Protein 2P0S (pdb70)

B-factor: mean 26.32, std 9.42, range [13.04, 61.76]

Radius of gyration: 21.27 Å; Cα contacts (8 Å, |Δi|>4): 371; chains: 2; bounding box: 58×61×46 Å

InterPro domains:
  IPR013525 ABC-2 type transporter, transmembrane domain [PF12698] (19-416)
  IPR051449 ABC-2 integral membrane transporter component [PTHR30294] (1-392)

Foldseek 3Di:
DAEEEEAAPVPPPPVLPPPDDPYHYHHDPDDPVVPQVDCVVPVGFKYWHADDDCVVPVVRIDIDGPDDDDVCVVVVSVVSVVLVVVLVVVVVDDDPPSVVVSVVPDDDDDDDDDDDDDCPVHDDDPVD/DFEEEEAAVVPPQLVLDDCDPVYHYHHDPDDQVVPQVDCVPPVGFKYWYADDDCVVPVVRIDIGGNDDDPPVVCVVSVVSVVVVVVLVVQCVDPDPCSVVVCVVPDDDDDDDDDDDDDDD

Structure (mmCIF, N/CA/C/O backbone):
data_2P0S
#
_entry.id   2P0S
#
_cell.length_a   36.880
_cell.length_b   59.965
_cell.length_c   110.035
_cell.angle_alpha   90.00
_cell.angle_beta   90.00
_cell.angle_gamma   90.00
#
_symmetry.space_group_name_H-M   'P 21 21 21'
#
loop_
_entity.id
_entity.type
_entity.pdbx_description
1 polymer 'ABC transporter, permease protein, putative'
2 non-polymer 'MAGNESIUM ION'
3 non-polymer 'ACETATE ION'
4 non-polymer 'FORMIC ACID'
5 water water
#
loop_
_atom_site.group_PDB
_atom_site.id
_atom_site.type_symbol
_atom_site.label_atom_id
_atom_site.label_alt_id
_atom_site.label_comp_id
_atom_site.label_asym_id
_atom_site.label_entity_id
_atom_site.label_seq_id
_atom_site.pdbx_PDB_ins_code
_atom_site.Cartn_x
_atom_site.Cartn_y
_atom_site.Cartn_z
_atom_site.occupancy
_atom_site.B_iso_or_equiv
_atom_site.auth_seq_id
_atom_site.auth_comp_id
_atom_site.auth_asym_id
_atom_site.auth_atom_id
_atom_site.pdbx_PDB_model_num
ATOM 1 N N . ASP A 1 8 ? 55.669 30.844 15.916 1.00 51.89 48 ASP A N 1
ATOM 2 C CA . ASP A 1 8 ? 54.763 30.690 17.107 1.00 52.66 48 ASP A CA 1
ATOM 3 C C . ASP A 1 8 ? 53.272 30.429 16.703 1.00 50.29 48 ASP A C 1
ATOM 4 O O . ASP A 1 8 ? 52.338 30.914 17.383 1.00 50.77 48 ASP A O 1
ATOM 17 N N . LYS A 1 10 ? 50.488 27.675 16.959 1.00 36.61 50 LYS A N 1
ATOM 18 C CA . LYS A 1 10 ? 50.239 26.433 17.676 1.00 32.98 50 LYS A CA 1
ATOM 19 C C . LYS A 1 10 ? 49.959 25.297 16.775 1.00 30.34 50 LYS A C 1
ATOM 20 O O . LYS A 1 10 ? 49.311 25.496 15.732 1.00 27.25 50 LYS A O 1
ATOM 26 N N . THR A 1 11 ? 50.411 24.115 17.205 1.00 26.41 51 THR A N 1
ATOM 27 C CA . THR A 1 11 ? 50.204 22.856 16.502 1.00 24.46 51 THR A CA 1
ATOM 28 C C . THR A 1 11 ? 48.997 22.172 17.124 1.00 23.97 51 THR A C 1
ATOM 29 O O . THR A 1 11 ? 48.985 21.866 18.343 1.00 21.71 51 THR A O 1
ATOM 33 N N . ILE A 1 12 ? 48.000 21.855 16.301 1.00 19.91 52 ILE A N 1
ATOM 34 C CA . ILE A 1 12 ? 46.825 21.143 16.844 1.00 20.21 52 ILE A CA 1
ATOM 35 C C . ILE A 1 12 ? 46.638 19.803 16.138 1.00 20.09 52 ILE A C 1
ATOM 36 O O . ILE A 1 12 ? 46.516 19.762 14.864 1.00 20.64 52 ILE A O 1
ATOM 41 N N . ALA A 1 13 ? 46.670 18.721 16.904 1.00 17.35 53 ALA A N 1
ATOM 42 C CA . ALA A 1 13 ? 46.538 17.403 16.297 1.00 19.55 53 ALA A CA 1
ATOM 43 C C . ALA A 1 13 ? 45.028 17.136 16.179 1.00 17.74 53 ALA A C 1
ATOM 44 O O . ALA A 1 13 ? 44.356 17.302 17.131 1.00 20.48 53 ALA A O 1
ATOM 46 N N . ILE A 1 14 ? 44.589 16.591 15.056 1.00 18.93 54 ILE A N 1
ATOM 47 C CA . ILE A 1 14 ? 43.164 16.324 14.846 1.00 16.08 54 ILE A CA 1
ATOM 48 C C . ILE A 1 14 ? 42.901 14.835 15.024 1.00 20.00 54 ILE A C 1
ATOM 49 O O . ILE A 1 14 ? 43.412 13.972 14.258 1.00 18.50 54 ILE A O 1
ATOM 54 N N . ALA A 1 15 ? 42.040 14.491 16.002 1.00 18.49 55 ALA A N 1
ATOM 55 C CA . ALA A 1 15 ? 41.639 13.056 16.287 1.00 17.34 55 ALA A CA 1
ATOM 56 C C . ALA A 1 15 ? 40.162 12.945 15.911 1.00 17.85 55 ALA A C 1
ATOM 57 O O . ALA A 1 15 ? 39.299 13.097 16.786 1.00 16.85 55 ALA A O 1
ATOM 59 N N . ASP A 1 16 ? 39.913 12.743 14.645 1.00 17.90 56 ASP A N 1
ATOM 60 C CA . ASP A 1 16 ? 38.517 12.720 14.100 1.00 17.13 56 ASP A CA 1
ATOM 61 C C . ASP A 1 16 ? 38.111 11.278 13.802 1.00 20.52 56 ASP A C 1
ATOM 62 O O . ASP A 1 16 ? 38.575 10.654 12.815 1.00 21.73 56 ASP A O 1
ATOM 67 N N . ARG A 1 17 ? 37.271 10.705 14.660 1.00 20.24 57 ARG A N 1
ATOM 68 C CA . ARG A 1 17 ? 36.826 9.274 14.545 1.00 23.59 57 ARG A CA 1
ATOM 69 C C . ARG A 1 17 ? 35.999 9.055 13.311 1.00 19.59 57 ARG A C 1
ATOM 70 O O . ARG A 1 17 ? 35.776 7.896 12.915 1.00 20.08 57 ARG A O 1
ATOM 78 N N . THR A 1 18 ? 35.507 10.145 12.699 1.00 20.09 58 THR A N 1
ATOM 79 C CA . THR A 1 18 ? 34.656 9.983 11.519 1.00 19.25 58 THR A CA 1
ATOM 80 C C . THR A 1 18 ? 35.335 10.016 10.189 1.00 19.59 58 THR A C 1
ATOM 81 O O . THR A 1 18 ? 34.741 9.610 9.222 1.00 20.32 58 THR A O 1
ATOM 85 N N . GLY A 1 19 ? 36.609 10.493 10.110 1.00 17.87 59 GLY A N 1
ATOM 86 C CA . GLY A 1 19 ? 37.281 10.682 8.834 1.00 17.64 59 GLY A CA 1
ATOM 87 C C . GLY A 1 19 ? 36.707 11.757 7.903 1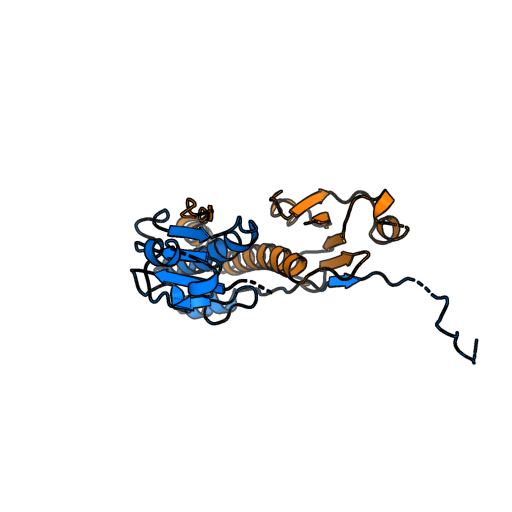.00 18.72 59 GLY A C 1
ATOM 88 O O . GLY A 1 19 ? 37.190 11.925 6.759 1.00 16.06 59 GLY A O 1
ATOM 89 N N . GLU A 1 20 ? 35.635 12.485 8.344 1.00 16.73 60 GLU A N 1
ATOM 90 C CA . GLU A 1 20 ? 35.090 13.519 7.492 1.00 16.65 60 GLU A CA 1
ATOM 91 C C . GLU A 1 20 ? 35.766 14.930 7.555 1.00 18.01 60 GLU A C 1
ATOM 92 O O . GLU A 1 20 ? 35.746 15.651 6.535 1.00 17.73 60 GLU A O 1
ATOM 98 N N . TYR A 1 21 ? 36.337 15.321 8.742 1.00 16.62 61 TYR A N 1
ATOM 99 C CA . TYR A 1 21 ? 36.553 16.730 8.985 1.00 16.52 61 TYR A CA 1
ATOM 100 C C . TYR A 1 21 ? 38.002 17.199 8.825 1.00 16.94 61 TYR A C 1
ATOM 101 O O . TYR A 1 21 ? 38.220 18.426 8.639 1.00 17.35 61 TYR A O 1
ATOM 110 N N . GLU A 1 22 ? 38.984 16.274 8.842 1.00 16.03 62 GLU A N 1
ATOM 111 C CA . GLU A 1 22 ? 40.381 16.848 8.752 1.00 18.13 62 GLU A CA 1
ATOM 112 C C . GLU A 1 22 ? 40.637 17.599 7.453 1.00 20.43 62 GLU A C 1
ATOM 113 O O . GLU A 1 22 ? 41.507 18.543 7.387 1.00 22.19 62 GLU A O 1
ATOM 119 N N . GLN A 1 23 ? 39.912 17.20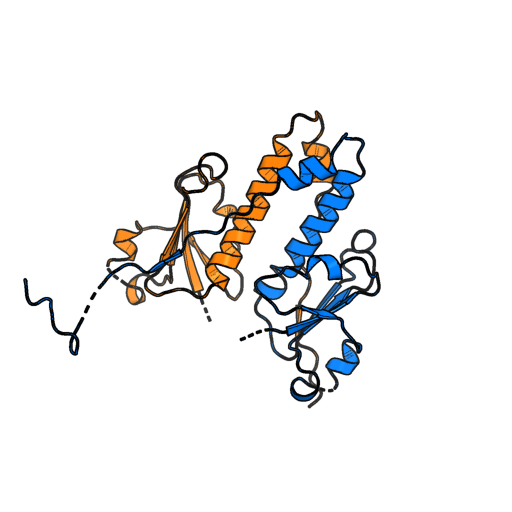0 6.372 1.00 19.89 63 GLN A N 1
ATOM 120 C CA . GLN A 1 23 ? 40.119 17.802 5.013 1.00 22.59 63 GLN A CA 1
ATOM 121 C C . GLN A 1 23 ? 39.862 19.305 5.118 1.00 20.66 63 GLN A C 1
ATOM 122 O O . GLN A 1 23 ? 40.348 20.070 4.282 1.00 23.98 63 GLN A O 1
ATOM 128 N N . LEU A 1 24 ? 39.003 19.750 6.096 1.00 19.31 64 LEU A N 1
ATOM 129 C CA . LEU A 1 24 ? 38.677 21.132 6.255 1.00 19.77 64 LEU A CA 1
ATOM 130 C C . LEU A 1 24 ? 39.784 22.022 6.754 1.00 22.11 64 LEU A C 1
ATOM 131 O O . LEU A 1 24 ? 39.656 23.282 6.674 1.00 22.86 64 LEU A O 1
ATOM 136 N N . PHE A 1 25 ? 40.866 21.394 7.239 1.00 21.20 65 PHE A N 1
ATOM 137 C CA . PHE A 1 25 ? 41.925 22.144 7.949 1.00 21.29 65 PHE A CA 1
ATOM 138 C C . PHE A 1 25 ? 43.191 22.069 7.186 1.00 25.21 65 PHE A C 1
ATOM 139 O O . PHE A 1 25 ? 44.163 22.613 7.660 1.00 27.14 65 PHE A O 1
ATOM 147 N N . LYS A 1 26 ? 43.169 21.562 5.951 1.00 24.55 66 LYS A N 1
ATOM 148 C CA . LYS A 1 26 ? 44.494 21.361 5.266 1.00 30.08 66 LYS A CA 1
ATOM 149 C C . LYS A 1 26 ? 45.068 22.714 4.793 1.00 32.18 66 LYS A C 1
ATOM 150 O O . LYS A 1 26 ? 46.335 22.856 4.714 1.00 32.15 66 LYS A O 1
ATOM 156 N N . GLU A 1 27 ? 44.150 23.651 4.448 1.00 34.49 67 GLU A N 1
ATOM 157 C CA . GLU A 1 27 ? 44.560 24.984 3.922 1.00 37.76 67 GLU A CA 1
ATOM 158 C C . GLU A 1 27 ? 44.567 26.207 4.917 1.00 38.42 67 GLU A C 1
ATOM 159 O O . GLU A 1 27 ? 44.465 27.389 4.479 1.00 40.97 67 GLU A O 1
ATOM 165 N N . ASN A 1 28 ? 44.785 25.962 6.199 1.00 37.30 68 ASN A N 1
ATOM 1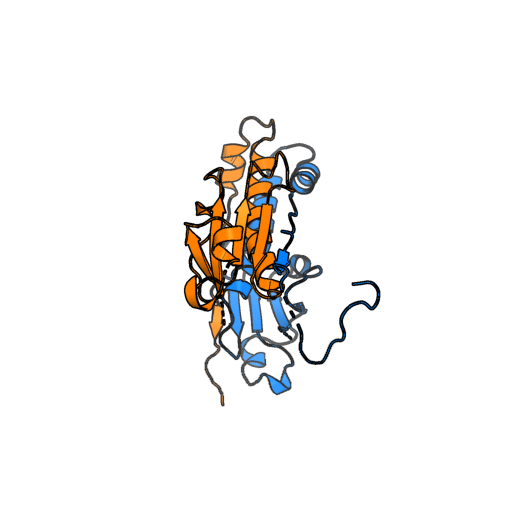66 C CA . ASN A 1 28 ? 44.534 26.962 7.224 1.00 35.38 68 ASN A CA 1
ATOM 167 C C . ASN A 1 28 ? 45.727 27.955 7.463 1.00 35.98 68 ASN A C 1
ATOM 168 O O . ASN A 1 28 ? 46.891 27.527 7.525 1.00 36.08 68 ASN A O 1
A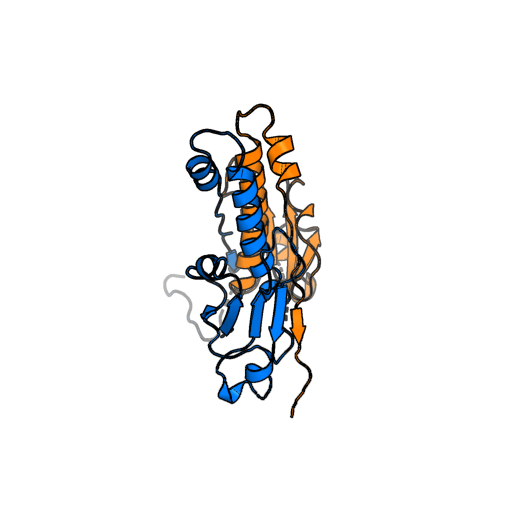TOM 173 N N . ASP A 1 29 ? 45.450 29.250 7.622 1.00 35.71 69 ASP A N 1
ATOM 174 C CA . ASP A 1 29 ? 46.580 30.173 7.797 1.00 35.89 69 ASP A CA 1
ATOM 175 C C . ASP A 1 29 ? 46.837 30.718 9.208 1.00 33.46 69 ASP A C 1
ATOM 176 O O . ASP A 1 29 ? 47.662 31.643 9.398 1.00 33.34 69 ASP A O 1
ATOM 181 N N . GLU A 1 30 ? 46.204 30.111 10.209 1.00 29.45 70 GLU A N 1
ATOM 182 C CA . GLU A 1 30 ? 46.353 30.528 11.602 1.00 31.10 70 GLU A CA 1
ATOM 183 C C . GLU A 1 30 ? 47.015 29.525 12.552 1.00 29.15 70 GLU A C 1
ATOM 184 O O . GLU A 1 30 ? 47.650 29.955 13.510 1.00 31.07 70 GLU A O 1
ATOM 190 N N . PHE A 1 31 ? 46.720 28.220 12.344 1.00 24.15 71 PHE A N 1
ATOM 191 C CA . PHE A 1 31 ? 47.198 27.135 13.183 1.00 25.91 71 PHE A CA 1
ATOM 192 C C . PHE A 1 31 ? 47.847 26.025 12.311 1.00 24.27 71 PHE A C 1
ATOM 193 O O . PHE A 1 31 ? 47.476 25.860 11.133 1.00 23.76 71 PHE A O 1
ATOM 201 N N A ARG A 1 32 ? 48.680 25.228 12.949 0.50 22.46 72 ARG A N 1
ATOM 202 N N B ARG A 1 32 ? 48.801 25.280 12.865 0.50 22.07 72 ARG A N 1
ATOM 203 C CA A ARG A 1 32 ? 49.389 24.177 12.273 0.50 22.56 72 ARG A CA 1
ATOM 204 C CA B ARG A 1 32 ? 49.391 24.129 12.155 0.50 21.92 72 ARG A CA 1
ATOM 205 C C A ARG A 1 32 ? 48.676 22.820 12.538 0.50 21.39 72 ARG A C 1
ATOM 206 C C B ARG A 1 32 ? 48.501 22.990 12.582 0.50 21.38 72 ARG A C 1
ATOM 207 O O A ARG A 1 32 ? 48.940 22.155 13.555 0.50 21.25 72 ARG A O 1
ATOM 208 O O B ARG A 1 32 ? 48.445 22.688 13.776 0.50 22.62 72 ARG A O 1
ATOM 223 N N . PHE A 1 33 ? 47.795 22.390 11.627 1.00 19.89 73 PHE A N 1
ATOM 224 C CA . PHE A 1 33 ? 47.073 21.185 11.901 1.00 21.87 73 PHE A CA 1
ATOM 225 C C . PHE A 1 33 ? 47.782 19.922 11.448 1.00 21.73 73 PHE A C 1
ATOM 226 O O . PHE A 1 33 ? 48.301 19.860 10.273 1.00 26.17 73 PHE A O 1
ATOM 234 N N . VAL A 1 34 ? 47.761 18.886 12.287 1.00 21.52 74 VAL A N 1
ATOM 235 C CA . VAL A 1 34 ? 48.286 17.594 11.921 1.00 21.56 74 VAL A CA 1
ATOM 236 C C . VAL A 1 34 ? 47.420 16.457 12.263 1.00 21.92 74 VAL A C 1
ATOM 237 O O . VAL A 1 34 ? 46.493 16.670 13.047 1.00 21.68 74 VAL A O 1
ATOM 241 N N . HIS A 1 35 ? 47.660 15.259 11.745 1.00 23.15 75 HIS A N 1
ATOM 242 C CA . HIS A 1 35 ? 46.797 14.067 12.015 1.00 22.56 75 HIS A CA 1
ATOM 243 C C . HIS A 1 35 ? 47.200 13.567 13.343 1.00 23.41 75 HIS A C 1
ATOM 244 O O . HIS A 1 35 ? 48.466 13.322 13.592 1.00 22.16 75 HIS A O 1
ATOM 251 N N . ALA A 1 36 ? 46.257 13.309 14.218 1.00 22.30 76 ALA A N 1
ATOM 252 C CA . ALA A 1 36 ? 46.583 12.619 15.497 1.00 24.30 76 ALA A CA 1
ATOM 253 C C . ALA A 1 36 ? 47.016 11.198 15.272 1.00 25.81 76 ALA A C 1
ATOM 254 O O . ALA A 1 36 ? 46.265 10.355 14.760 1.00 25.69 76 ALA A O 1
ATOM 256 N N . GLU A 1 37 ? 48.239 10.903 15.720 1.00 27.04 77 GLU A N 1
ATOM 257 C CA . GLU A 1 37 ? 48.721 9.554 15.760 1.00 29.44 77 GLU A CA 1
ATOM 258 C C . GLU A 1 37 ? 48.528 8.844 17.102 1.00 30.17 77 GLU A C 1
ATOM 259 O O . GLU A 1 37 ? 48.817 7.674 17.171 1.00 32.81 77 GLU A O 1
ATOM 265 N N . LYS A 1 38 ? 48.130 9.545 18.168 1.00 31.30 78 LYS A N 1
ATOM 266 C CA . LYS A 1 38 ? 47.885 8.977 19.497 1.00 34.31 78 LYS A CA 1
ATOM 267 C C . LYS A 1 38 ? 46.523 9.534 19.916 1.00 33.80 78 LYS A C 1
ATOM 268 O O . LYS A 1 38 ? 46.034 10.428 19.280 1.00 33.50 78 LYS A O 1
ATOM 274 N N . THR A 1 39 ? 45.974 9.067 21.035 1.00 35.55 79 THR A N 1
ATOM 275 C CA . THR A 1 39 ? 44.766 9.610 21.588 1.00 36.14 79 THR A CA 1
ATOM 276 C C . THR A 1 39 ? 45.039 10.873 22.340 1.00 36.05 79 THR A C 1
ATOM 277 O O . THR A 1 39 ? 46.233 11.161 22.726 1.00 35.45 79 THR A O 1
ATOM 281 N N . ALA A 1 40 ? 43.958 11.630 22.590 1.00 33.80 80 ALA A N 1
ATOM 282 C CA . ALA A 1 40 ? 44.075 12.788 23.441 1.00 32.73 80 ALA A CA 1
ATOM 283 C C . ALA A 1 40 ? 44.730 12.454 24.801 1.00 31.70 80 ALA A C 1
ATOM 284 O O . ALA A 1 40 ? 45.560 13.235 25.268 1.00 31.37 80 ALA A O 1
ATOM 286 N N . GLU A 1 41 ? 44.285 11.377 25.470 1.00 33.22 81 GLU A N 1
ATOM 287 C CA . GLU A 1 41 ? 44.820 10.978 26.778 1.00 32.58 81 GLU A CA 1
ATOM 288 C C . GLU A 1 41 ? 46.294 10.595 26.629 1.00 32.51 81 GLU A C 1
ATOM 289 O O . GLU A 1 41 ? 47.131 10.926 27.476 1.00 32.31 81 GLU A O 1
ATOM 295 N N . GLU A 1 42 ? 46.653 9.910 25.568 1.00 31.05 82 GLU A N 1
ATOM 296 C CA . GLU A 1 42 ? 48.118 9.678 25.441 1.00 31.71 82 GLU A CA 1
ATOM 297 C C . GLU A 1 42 ? 48.945 10.889 25.244 1.00 30.50 82 GLU A C 1
ATOM 298 O O . GLU A 1 42 ? 50.073 10.920 25.815 1.00 30.37 82 GLU A O 1
ATOM 304 N N . TYR A 1 43 ? 48.531 11.823 24.373 1.00 29.41 83 TYR A N 1
ATOM 305 C CA . TYR A 1 43 ? 49.218 13.083 24.240 1.00 27.69 83 TYR A CA 1
ATOM 306 C C . TYR A 1 43 ? 49.274 13.834 25.610 1.00 28.06 83 TYR A C 1
ATOM 307 O O . TYR A 1 43 ? 50.295 14.452 25.959 1.00 27.88 83 TYR A O 1
ATOM 316 N N . ARG A 1 44 ? 48.203 13.782 26.390 1.00 26.70 84 ARG A N 1
ATOM 317 C CA . ARG A 1 44 ? 48.241 14.411 27.683 1.00 26.48 84 ARG A CA 1
ATOM 318 C C . ARG A 1 44 ? 49.386 13.856 28.535 1.00 28.28 84 ARG A C 1
ATOM 319 O O . ARG A 1 44 ? 50.068 14.609 29.155 1.00 30.12 84 ARG A O 1
ATOM 327 N N . LYS A 1 45 ? 49.434 12.537 28.646 1.00 29.72 85 LYS A N 1
ATOM 328 C CA . LYS A 1 45 ? 50.386 11.870 29.539 1.00 33.59 85 LYS A CA 1
ATOM 329 C C . LYS A 1 45 ? 51.833 12.156 29.095 1.00 34.68 85 LYS A C 1
ATOM 330 O O . LYS A 1 45 ? 52.734 12.340 29.964 1.00 34.34 85 LYS A O 1
ATOM 344 N N . GLY A 1 47 ? 53.049 14.606 27.600 1.00 34.48 87 GLY A N 1
ATOM 345 C CA . GLY A 1 47 ? 53.380 16.020 27.783 1.00 32.97 87 GLY A CA 1
ATOM 346 C C . GLY A 1 47 ? 53.909 16.774 26.558 1.00 33.49 87 GLY A C 1
ATOM 347 O O . GLY A 1 47 ? 54.296 16.156 25.530 1.00 33.23 87 GLY A O 1
ATOM 348 N N . ALA A 1 48 ? 53.949 18.121 26.675 1.00 33.08 88 ALA A N 1
ATOM 349 C CA . ALA A 1 48 ? 54.150 18.967 25.519 1.00 34.65 88 ALA A CA 1
ATOM 350 C C . ALA A 1 48 ? 55.546 18.711 24.914 1.00 35.60 88 ALA A C 1
ATOM 351 O O . ALA A 1 48 ? 55.729 18.614 23.704 1.00 34.41 88 ALA A O 1
ATOM 353 N N . ASP A 1 49 ? 56.563 18.570 25.757 1.00 37.96 89 ASP A N 1
ATOM 354 C CA . ASP A 1 49 ? 57.861 18.387 25.129 1.00 39.39 89 ASP A CA 1
ATOM 355 C C . ASP A 1 49 ? 57.970 17.100 24.366 1.00 39.21 89 ASP A C 1
ATOM 356 O O . ASP A 1 49 ? 58.659 17.048 23.356 1.00 41.43 89 ASP A O 1
ATOM 361 N N . LYS A 1 50 ? 57.373 16.025 24.832 1.00 36.82 90 LYS A N 1
ATOM 362 C CA . LYS A 1 50 ? 57.503 14.848 24.012 1.00 36.90 90 LYS A CA 1
ATOM 363 C C . LYS A 1 50 ? 56.689 14.886 22.716 1.00 36.23 90 LYS A C 1
ATOM 364 O O . LYS A 1 50 ? 57.165 14.455 21.675 1.00 33.77 90 LYS A O 1
ATOM 370 N N . SER A 1 51 ? 55.432 15.411 22.802 1.00 32.06 91 SER A N 1
ATOM 371 C CA . SER A 1 51 ? 54.473 15.245 21.711 1.00 30.97 91 SER A CA 1
ATOM 372 C C . SER A 1 51 ? 54.722 16.199 20.568 1.00 30.21 91 SER A C 1
ATOM 373 O O . SER A 1 51 ? 54.264 15.933 19.455 1.00 31.99 91 SER A O 1
ATOM 376 N N . GLY A 1 52 ? 55.373 17.350 20.813 1.00 28.63 92 GLY A N 1
ATOM 377 C CA . GLY A 1 52 ? 55.448 18.411 19.761 1.00 29.32 92 GLY A CA 1
ATOM 378 C C . GLY A 1 52 ? 54.127 19.112 19.353 1.00 28.34 92 GLY A C 1
ATOM 379 O O . GLY A 1 52 ? 54.102 19.894 18.369 1.00 28.91 92 GLY A O 1
ATOM 380 N N . ILE A 1 53 ? 53.006 18.845 20.063 1.00 26.14 93 ILE A N 1
ATOM 381 C CA . ILE A 1 53 ? 51.775 19.626 19.764 1.00 24.16 93 ILE A CA 1
ATOM 382 C C . ILE A 1 53 ? 51.364 20.485 20.961 1.00 24.22 93 ILE A C 1
ATOM 383 O O . ILE A 1 53 ? 51.915 20.318 22.077 1.00 23.71 93 ILE A O 1
ATOM 388 N N . ASP A 1 54 ? 50.428 21.440 20.732 1.00 22.81 94 ASP A N 1
ATOM 389 C CA . ASP A 1 54 ? 49.865 22.290 21.789 1.00 21.45 94 ASP A CA 1
ATOM 390 C C . ASP A 1 54 ? 48.458 21.832 22.224 1.00 22.42 94 ASP A C 1
ATOM 391 O O . ASP A 1 54 ? 48.010 22.112 23.331 1.00 21.87 94 ASP A O 1
ATOM 396 N N . ALA A 1 55 ? 47.727 21.146 21.345 1.00 20.21 95 ALA A N 1
ATOM 397 C CA . ALA A 1 55 ? 46.281 20.860 21.595 1.00 21.74 95 ALA A CA 1
ATOM 398 C C . ALA A 1 55 ? 45.839 19.703 20.696 1.00 18.10 95 ALA A C 1
ATOM 399 O O . ALA A 1 55 ? 46.538 19.371 19.700 1.00 20.60 95 ALA A O 1
ATOM 401 N N . VAL A 1 56 ? 44.702 19.110 21.061 1.00 18.29 96 VAL A N 1
ATOM 402 C CA . VAL A 1 56 ? 44.063 18.105 20.275 1.00 17.17 96 VAL A CA 1
ATOM 403 C C . VAL A 1 56 ? 42.619 18.541 20.012 1.00 16.23 96 VAL A C 1
ATOM 404 O O . VAL A 1 56 ? 42.019 18.955 20.958 1.00 17.35 96 VAL A O 1
ATOM 408 N N . LEU A 1 57 ? 42.279 18.587 18.724 1.00 16.07 97 LEU A N 1
ATOM 409 C CA . LEU A 1 57 ? 40.809 18.653 18.342 1.00 14.83 97 LEU A CA 1
ATOM 410 C C . LEU A 1 57 ? 40.327 17.235 18.231 1.00 17.14 97 LEU A C 1
ATOM 411 O O . LEU A 1 57 ? 40.718 16.462 17.300 1.00 17.10 97 LEU A O 1
ATOM 416 N N . GLU A 1 58 ? 39.292 16.901 19.099 1.00 16.36 98 GLU A N 1
ATOM 417 C CA . GLU A 1 58 ? 38.862 15.578 19.196 1.00 15.58 98 GLU A CA 1
ATOM 418 C C . GLU A 1 58 ? 37.410 15.576 18.678 1.00 15.83 98 GLU A C 1
ATOM 419 O O . GLU A 1 58 ? 36.606 16.349 19.162 1.00 18.42 98 GLU A O 1
ATOM 425 N N . ILE A 1 59 ? 37.142 14.767 17.658 1.00 15.29 99 ILE A N 1
ATOM 426 C CA . ILE A 1 59 ? 35.790 14.647 17.040 1.00 15.98 99 ILE A CA 1
ATOM 427 C C . ILE A 1 59 ? 35.364 13.198 17.140 1.00 16.73 99 ILE A C 1
ATOM 428 O O . ILE A 1 59 ? 35.962 12.326 16.587 1.00 17.32 99 ILE A O 1
ATOM 433 N N . ARG A 1 60 ? 34.234 12.942 17.830 1.00 18.41 100 ARG A N 1
ATOM 434 C CA . ARG A 1 60 ? 33.896 11.627 18.234 1.00 21.38 100 ARG A CA 1
ATOM 435 C C . ARG A 1 60 ? 32.702 11.077 17.469 1.00 20.82 100 ARG A C 1
ATOM 436 O O . ARG A 1 60 ? 32.515 9.860 17.541 1.00 24.17 100 ARG A O 1
ATOM 444 N N . GLN A 1 61 ? 31.931 11.921 16.769 1.00 20.31 101 GLN A N 1
ATOM 445 C CA . GLN A 1 61 ? 30.739 11.471 16.073 1.00 23.90 101 GLN A CA 1
ATOM 446 C C . GLN A 1 61 ? 30.435 12.506 14.988 1.00 20.67 101 GLN A C 1
ATOM 447 O O . GLN A 1 61 ? 30.973 13.635 15.001 1.00 19.38 101 GLN A O 1
ATOM 453 N N . ASP A 1 62 ? 29.689 12.050 13.969 1.00 19.74 102 ASP A N 1
ATOM 454 C CA . ASP A 1 62 ? 29.176 12.930 12.927 1.00 18.90 102 ASP A CA 1
ATOM 455 C C . ASP A 1 62 ? 28.453 14.084 13.641 1.00 20.61 102 ASP A C 1
ATOM 456 O O . ASP A 1 62 ? 27.563 13.775 14.470 1.00 21.32 102 ASP A O 1
ATOM 461 N N . LEU A 1 63 ? 28.830 15.330 13.331 1.00 20.25 103 LEU A N 1
ATOM 462 C CA . LEU A 1 63 ? 28.411 16.542 14.098 1.00 19.24 103 LEU A CA 1
ATOM 463 C C . LEU A 1 63 ? 27.047 16.968 13.693 1.00 24.37 103 LEU A C 1
ATOM 464 O O . LEU A 1 63 ? 26.429 17.788 14.431 1.00 23.85 103 LEU A O 1
ATOM 469 N N . LEU A 1 64 ? 26.565 16.319 12.635 1.00 23.93 104 LEU A N 1
ATOM 470 C CA . LEU A 1 64 ? 25.138 16.525 12.318 1.00 26.91 104 LEU A CA 1
ATOM 471 C C . LEU A 1 64 ? 24.242 15.700 13.176 1.00 27.26 104 LEU A C 1
ATOM 472 O O . LEU A 1 64 ? 23.033 16.120 13.359 1.00 30.49 104 LEU A O 1
ATOM 477 N N . GLU A 1 65 ? 24.630 14.518 13.614 1.00 25.93 105 GLU A N 1
ATOM 478 C CA . GLU A 1 65 ? 23.877 13.623 14.521 1.00 30.46 105 GLU A CA 1
ATOM 479 C C . GLU A 1 65 ? 24.088 14.082 15.934 1.00 31.97 105 GLU A C 1
ATOM 480 O O . GLU A 1 65 ? 23.196 14.204 16.692 1.00 30.12 105 GLU A O 1
ATOM 486 N N . ASP A 1 66 ? 25.304 14.392 16.328 1.00 28.21 106 ASP A 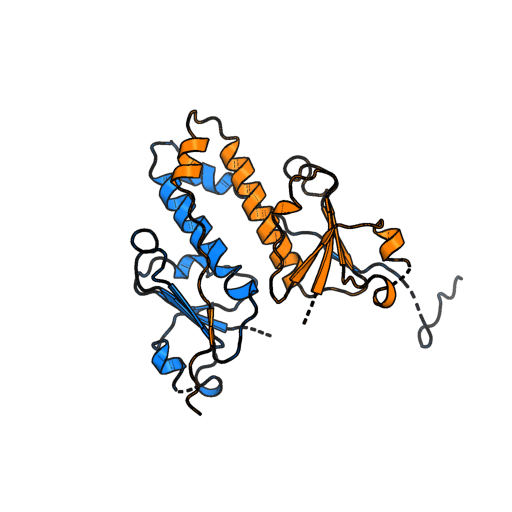N 1
ATOM 487 C CA . ASP A 1 66 ? 25.536 14.887 17.655 1.00 27.15 106 ASP A CA 1
ATOM 488 C C . ASP A 1 66 ? 26.527 16.073 17.672 1.00 27.42 106 ASP A C 1
ATOM 489 O O . ASP A 1 66 ? 27.747 15.846 17.752 1.00 26.43 106 ASP A O 1
ATOM 494 N N . PRO A 1 67 ? 26.023 17.304 17.606 1.00 26.71 107 PRO A N 1
ATOM 495 C CA . PRO A 1 67 ? 26.957 18.476 17.469 1.00 24.40 107 PRO A CA 1
ATOM 496 C C . PRO A 1 67 ? 27.833 18.704 18.682 1.00 25.66 107 PRO A C 1
ATOM 497 O O . PRO A 1 67 ? 28.706 19.525 18.619 1.00 22.09 107 PRO A O 1
ATOM 501 N N . ASN A 1 68 ? 27.516 18.034 19.770 1.00 25.02 108 ASN A N 1
ATOM 502 C CA . ASN A 1 68 ? 28.303 18.194 21.011 1.00 25.39 108 ASN A CA 1
ATOM 503 C C . ASN A 1 68 ? 29.496 17.289 21.106 1.00 23.94 108 ASN A C 1
ATOM 504 O O . ASN A 1 68 ? 30.211 17.421 22.072 1.00 24.66 108 ASN A O 1
ATOM 509 N N . ALA A 1 69 ? 29.720 16.413 20.097 1.00 22.75 109 ALA A N 1
ATOM 510 C CA . ALA A 1 69 ? 30.557 15.264 20.189 1.00 19.70 109 ALA A CA 1
ATOM 511 C C . ALA A 1 69 ? 31.940 15.806 19.687 1.00 17.60 109 ALA A C 1
ATOM 512 O O . ALA A 1 69 ? 32.560 15.202 18.794 1.00 19.93 109 ALA A O 1
ATOM 514 N N . VAL A 1 70 ? 32.300 16.964 20.186 1.00 18.26 110 VAL A N 1
ATOM 515 C CA . VAL A 1 70 ? 33.649 17.577 19.759 1.00 16.98 110 VAL A CA 1
ATOM 516 C C . VAL A 1 70 ? 34.158 18.403 20.936 1.00 19.33 110 VAL A C 1
ATOM 517 O O . VAL A 1 70 ? 33.434 18.975 21.745 1.00 17.02 110 VAL A O 1
ATOM 521 N N . ALA A 1 71 ? 35.509 18.527 21.067 1.00 15.44 111 ALA A N 1
ATOM 522 C CA . ALA A 1 71 ? 36.050 19.291 22.134 1.00 18.67 111 ALA A CA 1
ATOM 523 C C . ALA A 1 71 ? 37.517 19.524 21.738 1.00 15.62 111 ALA A C 1
ATOM 524 O O . ALA A 1 71 ? 38.046 18.764 20.859 1.00 18.30 111 ALA A O 1
ATOM 526 N N . ILE A 1 72 ? 38.204 20.570 22.297 1.00 16.83 112 ILE A N 1
ATOM 527 C CA . ILE A 1 72 ? 39.663 20.896 22.037 1.00 18.09 112 ILE A CA 1
ATOM 528 C C . ILE A 1 72 ? 40.279 20.824 23.448 1.00 18.74 112 ILE A C 1
ATOM 529 O O . ILE A 1 72 ? 39.671 21.379 24.429 1.00 17.73 112 ILE A O 1
ATOM 534 N N . TYR A 1 73 ? 41.397 20.093 23.520 1.00 18.81 113 TYR A N 1
ATOM 535 C CA . TYR A 1 73 ? 42.159 20.033 24.758 1.00 20.58 113 TYR A CA 1
ATOM 536 C C . TYR A 1 73 ? 43.493 20.611 24.543 1.00 20.61 113 TYR A C 1
ATOM 537 O O . TYR A 1 73 ? 44.123 20.260 23.547 1.00 18.92 113 TYR A O 1
ATOM 546 N N . GLY A 1 74 ? 43.963 21.426 25.477 1.00 20.82 114 GLY A N 1
ATOM 547 C CA . GLY A 1 74 ? 45.333 21.844 25.375 1.00 21.61 114 GLY A CA 1
ATOM 548 C C . GLY A 1 74 ? 46.173 21.650 26.651 1.00 20.79 114 GLY A C 1
ATOM 549 O O . GLY A 1 74 ? 45.591 21.609 27.776 1.00 22.90 114 GLY A O 1
ATOM 550 N N . TYR A 1 75 ? 47.525 21.631 26.539 1.00 22.99 115 TYR A N 1
ATOM 551 C CA . TYR A 1 75 ? 48.375 21.627 27.775 1.00 20.04 115 TYR A CA 1
ATOM 552 C C . TYR A 1 75 ? 48.230 22.935 28.592 1.00 21.58 115 TYR A C 1
ATOM 553 O O . TYR A 1 75 ? 48.222 22.882 29.877 1.00 21.55 115 TYR A O 1
ATOM 562 N N . LYS A 1 76 ? 48.179 24.106 27.914 1.00 22.64 116 LYS A N 1
ATOM 563 C CA . LYS A 1 76 ? 47.988 25.422 28.519 1.00 25.91 116 LYS A CA 1
ATOM 564 C C . LYS A 1 76 ? 46.582 25.924 28.152 1.00 28.18 116 LYS A C 1
ATOM 565 O O . LYS A 1 76 ? 45.984 25.342 27.216 1.00 27.85 116 LYS A O 1
ATOM 571 N N . GLN A 1 77 ? 46.082 26.941 28.820 1.00 32.18 117 GLN A N 1
ATOM 572 C CA . GLN A 1 77 ? 44.928 27.679 28.351 1.00 34.69 117 GLN A CA 1
ATOM 573 C C . GLN A 1 77 ? 45.166 28.192 26.958 1.00 32.50 117 GLN A C 1
ATOM 574 O O . GLN A 1 77 ? 46.187 28.690 26.668 1.00 31.29 117 GLN A O 1
ATOM 580 N N . LEU A 1 78 ? 44.174 28.032 26.105 1.00 30.68 118 LEU A N 1
ATOM 581 C CA . LEU A 1 78 ? 44.254 28.451 24.732 1.00 30.07 118 LEU A CA 1
ATOM 582 C C . LEU A 1 78 ? 43.409 29.714 24.565 1.00 30.58 118 LEU A C 1
ATOM 583 O O . LEU A 1 78 ? 42.360 29.821 25.226 1.00 32.55 118 LEU A O 1
ATOM 588 N N . PRO A 1 79 ? 43.796 30.632 23.653 1.00 32.32 119 PRO A N 1
ATOM 589 C CA . PRO A 1 79 ? 43.009 31.834 23.358 1.00 32.31 119 PRO A CA 1
ATOM 590 C C . PRO A 1 79 ? 41.654 31.447 22.803 1.00 31.03 119 PRO A C 1
ATOM 591 O O . PRO A 1 79 ? 41.590 30.420 22.120 1.00 31.87 119 PRO A O 1
ATOM 595 N N . ALA A 1 80 ? 40.631 32.267 22.978 1.00 32.35 120 ALA A N 1
ATOM 596 C CA . ALA A 1 80 ? 39.299 31.862 22.504 1.00 31.21 120 ALA A CA 1
ATOM 597 C C . ALA A 1 80 ? 39.278 31.707 20.993 1.00 31.61 120 ALA A C 1
ATOM 598 O O . ALA A 1 80 ? 38.431 31.041 20.473 1.00 30.03 120 ALA A O 1
ATOM 600 N N . SER A 1 81 ? 40.175 32.415 20.316 1.00 31.95 121 SER A N 1
ATOM 601 C CA . SER A 1 81 ? 40.386 32.373 18.880 1.00 32.90 121 SER A CA 1
ATOM 602 C C . SER A 1 81 ? 40.481 30.962 18.272 1.00 31.13 121 SER A C 1
ATOM 603 O O . SER A 1 81 ? 39.974 30.753 17.183 1.00 30.71 121 SER A O 1
ATOM 606 N N . VAL A 1 82 ? 41.154 30.024 18.954 1.00 29.03 122 VAL A N 1
ATOM 607 C CA . VAL A 1 82 ? 41.331 28.626 18.519 1.00 25.35 122 VAL A CA 1
ATOM 608 C C . VAL A 1 82 ? 39.928 27.990 18.423 1.00 24.33 122 VAL A C 1
ATOM 609 O O . VAL A 1 82 ? 39.547 27.522 17.373 1.00 24.90 122 VAL A O 1
ATOM 613 N N . SER A 1 83 ? 39.135 27.996 19.464 1.00 23.61 123 SER A N 1
ATOM 614 C CA . SER A 1 83 ? 37.775 27.409 19.347 1.00 22.73 123 SER A CA 1
ATOM 615 C C . SER A 1 83 ? 36.934 28.206 18.372 1.00 22.42 123 SER A C 1
ATOM 616 O O . SER A 1 83 ? 36.168 27.633 17.600 1.00 23.48 123 SER A O 1
ATOM 619 N N A ASN A 1 84 ? 37.047 29.538 18.436 0.50 23.39 124 ASN A N 1
ATOM 620 N N B ASN A 1 84 ? 37.047 29.529 18.422 0.50 23.73 124 ASN A N 1
ATOM 621 C CA A ASN A 1 84 ? 36.323 30.451 17.504 0.50 23.82 124 ASN A CA 1
ATOM 622 C CA B ASN A 1 84 ? 36.192 30.357 17.556 0.50 24.66 124 ASN A CA 1
ATOM 623 C C A ASN A 1 84 ? 36.437 29.930 16.089 0.50 24.98 124 ASN A C 1
ATOM 624 C C B ASN A 1 84 ? 36.438 30.156 16.039 0.50 25.67 124 ASN A C 1
ATOM 625 O O A ASN A 1 84 ? 35.418 29.494 15.466 0.50 22.43 124 ASN A O 1
ATOM 626 O O B ASN A 1 84 ? 35.456 30.158 15.258 0.50 24.84 124 ASN A O 1
ATOM 635 N N . HIS A 1 85 ? 37.681 29.880 15.650 1.00 25.21 125 HIS A N 1
ATOM 636 C CA . HIS A 1 85 ? 38.129 29.602 14.256 1.00 26.42 125 HIS A CA 1
ATOM 637 C C . HIS A 1 85 ? 37.704 28.195 13.849 1.00 24.55 125 HIS A C 1
ATOM 638 O O . HIS A 1 85 ? 37.059 28.010 12.798 1.00 24.29 125 HIS A O 1
ATOM 645 N N . ILE A 1 86 ? 37.976 27.216 14.703 1.00 22.39 126 ILE A N 1
ATOM 646 C CA . ILE A 1 86 ? 37.670 25.827 14.453 1.00 18.61 126 ILE A CA 1
ATOM 647 C C . ILE A 1 86 ? 36.144 25.669 14.396 1.00 19.53 126 ILE A C 1
ATOM 648 O O . ILE A 1 86 ? 35.639 25.006 13.481 1.00 21.69 126 ILE A O 1
ATOM 653 N N . SER A 1 87 ? 35.438 26.294 15.303 1.00 20.99 127 SER A N 1
ATOM 654 C CA . SER A 1 87 ? 33.924 26.159 15.345 1.00 20.99 127 SER A CA 1
ATOM 655 C C . SER A 1 87 ? 33.276 26.697 14.055 1.00 22.00 127 SER A C 1
ATOM 656 O O . SER A 1 87 ? 32.342 26.092 13.506 1.00 20.49 127 SER A O 1
ATOM 659 N N . ARG A 1 88 ? 33.813 27.822 13.575 1.00 19.45 128 ARG A N 1
ATOM 660 C CA . ARG A 1 88 ? 33.264 28.433 12.312 1.00 19.71 128 ARG A CA 1
ATOM 661 C C . ARG A 1 88 ? 33.575 27.586 11.090 1.00 21.53 128 ARG A C 1
ATOM 662 O O . ARG A 1 88 ? 32.757 27.463 10.167 1.00 21.48 128 ARG A O 1
ATOM 670 N N . ILE A 1 89 ? 34.762 26.977 11.038 1.00 19.19 129 ILE A N 1
ATOM 671 C CA . ILE A 1 89 ? 35.152 26.163 9.897 1.00 21.30 129 ILE A CA 1
ATOM 672 C C . ILE A 1 89 ? 34.175 24.949 9.883 1.00 19.92 129 ILE A C 1
ATOM 673 O O . ILE A 1 89 ? 33.607 24.647 8.850 1.00 20.33 129 ILE A O 1
ATOM 678 N N . LEU A 1 90 ? 33.942 24.291 11.050 1.00 16.80 130 LEU A N 1
ATOM 679 C CA . LEU A 1 90 ? 33.151 23.088 11.112 1.00 17.39 130 LEU A CA 1
ATOM 680 C C . LEU A 1 90 ? 31.733 23.536 10.785 1.00 18.61 130 LEU A C 1
ATOM 681 O O . LEU A 1 90 ? 30.993 22.847 10.035 1.00 20.21 130 LEU A O 1
ATOM 686 N N . SER A 1 91 ? 31.339 24.668 11.349 1.00 18.49 131 SER A N 1
ATOM 687 C CA . SER A 1 91 ? 29.879 25.133 11.180 1.00 17.14 131 SER A CA 1
ATOM 688 C C . SER A 1 91 ? 29.520 25.435 9.753 1.00 17.45 131 SER A C 1
ATOM 689 O O . SER A 1 91 ? 28.402 25.164 9.244 1.00 20.99 131 SER A O 1
ATOM 692 N N . ASP A 1 92 ? 30.502 25.995 9.055 1.00 20.27 132 ASP A N 1
ATOM 693 C CA . ASP A 1 92 ? 30.196 26.441 7.680 1.00 20.28 132 ASP A CA 1
ATOM 694 C C . ASP A 1 92 ? 30.116 25.170 6.846 1.00 20.68 132 ASP A C 1
ATOM 695 O O . ASP A 1 92 ? 29.306 25.075 5.894 1.00 23.69 132 ASP A O 1
ATOM 700 N N . TYR A 1 93 ? 31.043 24.223 7.069 1.00 18.86 133 TYR A N 1
ATOM 701 C CA . TYR A 1 93 ? 30.947 22.950 6.385 1.00 19.06 133 TYR A CA 1
ATOM 702 C C . TYR A 1 93 ? 29.573 22.222 6.580 1.00 18.96 133 TYR A C 1
ATOM 703 O O . TYR A 1 93 ? 28.916 21.760 5.609 1.00 19.78 133 TYR A O 1
ATOM 712 N N . LEU A 1 94 ? 29.161 22.101 7.841 1.00 18.65 134 LEU A N 1
ATOM 713 C CA . LEU A 1 94 ? 27.932 21.320 8.168 1.00 17.22 134 LEU A CA 1
ATOM 714 C C . LEU A 1 94 ? 26.734 22.028 7.596 1.00 18.24 134 LEU A C 1
ATOM 715 O O . LEU A 1 94 ? 25.823 21.319 7.139 1.00 19.20 134 LEU A O 1
ATOM 720 N N . SER A 1 95 ? 26.731 23.365 7.708 1.00 19.46 135 SER A N 1
ATOM 721 C CA . SER A 1 95 ? 25.614 24.166 7.106 1.00 19.89 135 SER A CA 1
ATOM 722 C C . SER A 1 95 ? 25.510 23.907 5.590 1.00 20.00 135 SER A C 1
ATOM 723 O O . SER A 1 95 ? 24.475 23.510 5.002 1.00 20.62 135 SER A O 1
ATOM 726 N N . ASP A 1 96 ? 26.652 24.046 4.937 1.00 19.29 136 ASP A N 1
ATOM 727 C CA . ASP A 1 96 ? 26.694 23.800 3.515 1.00 20.79 136 ASP A CA 1
ATOM 728 C C . ASP A 1 96 ? 26.303 22.371 3.099 1.00 19.51 136 ASP A C 1
ATOM 729 O O . ASP A 1 96 ? 25.754 22.191 1.965 1.00 21.19 136 ASP A O 1
ATOM 734 N N . LYS A 1 97 ? 26.696 21.355 3.906 1.00 18.90 137 LYS A N 1
ATOM 735 C CA . LYS A 1 97 ? 26.334 20.009 3.611 1.00 19.74 137 LYS A CA 1
ATOM 736 C C . LYS A 1 97 ? 24.810 19.903 3.676 1.00 22.42 137 LYS A C 1
ATOM 737 O O . LYS A 1 97 ? 24.225 19.215 2.825 1.00 22.99 137 LYS A O 1
ATOM 743 N N . LYS A 1 98 ? 24.207 20.503 4.692 1.00 20.43 138 LYS A N 1
ATOM 744 C CA . LYS A 1 98 ? 22.721 20.425 4.783 1.00 22.10 138 LYS A CA 1
ATOM 745 C C . LYS A 1 98 ? 22.074 21.191 3.649 1.00 21.85 138 LYS A C 1
ATOM 746 O O . LYS A 1 98 ? 21.114 20.731 3.036 1.00 23.27 138 LYS A O 1
ATOM 752 N N . ILE A 1 99 ? 22.562 22.380 3.344 1.00 18.57 139 ILE A N 1
ATOM 753 C CA . ILE A 1 99 ? 22.001 23.175 2.200 1.00 20.07 139 ILE A CA 1
ATOM 754 C C . ILE A 1 99 ? 22.074 22.335 0.924 1.00 18.66 139 ILE A C 1
ATOM 755 O O . ILE A 1 99 ? 21.095 22.241 0.125 1.00 21.17 139 ILE A O 1
ATOM 760 N N . ALA A 1 100 ? 23.233 21.720 0.661 1.00 18.84 140 ALA A N 1
ATOM 761 C CA . ALA A 1 100 ? 23.384 20.972 -0.566 1.00 18.78 140 ALA A CA 1
ATOM 762 C C . ALA A 1 100 ? 22.490 19.761 -0.728 1.00 20.09 140 ALA A C 1
ATOM 763 O O . ALA A 1 100 ? 22.410 19.268 -1.813 1.00 22.36 140 ALA A O 1
ATOM 765 N N . SER A 1 101 ? 21.799 19.294 0.338 1.00 22.40 141 SER A N 1
ATOM 766 C CA . SER A 1 101 ? 20.934 18.119 0.323 1.00 20.67 141 SER A CA 1
ATOM 767 C C . SER A 1 101 ? 19.512 18.493 -0.247 1.00 20.74 141 SER A C 1
ATOM 768 O O . SER A 1 101 ? 18.692 17.552 -0.490 1.00 23.73 141 SER A O 1
ATOM 771 N N . TYR A 1 102 ? 19.224 19.806 -0.407 1.00 18.76 142 TYR A N 1
ATOM 772 C CA . TYR A 1 102 ? 17.878 20.236 -0.986 1.00 18.84 142 TYR A CA 1
ATOM 773 C C . TYR A 1 102 ? 17.973 20.080 -2.514 1.00 20.55 142 TYR A C 1
ATOM 774 O O . TYR A 1 102 ? 19.048 19.869 -3.099 1.00 19.21 142 TYR A O 1
ATOM 783 N N . ASN A 1 103 ? 16.866 20.263 -3.188 1.00 18.48 143 ASN A N 1
ATOM 784 C CA . ASN A 1 103 ? 16.843 19.959 -4.617 1.00 20.62 143 ASN A CA 1
ATOM 785 C C . ASN A 1 103 ? 17.107 21.239 -5.397 1.00 17.88 143 ASN A C 1
ATOM 786 O O . ASN A 1 103 ? 16.149 21.957 -5.845 1.00 19.50 143 ASN A O 1
ATOM 791 N N . ILE A 1 104 ? 18.370 21.624 -5.541 1.00 17.89 144 ILE A N 1
ATOM 792 C CA . ILE A 1 104 ? 18.622 22.808 -6.181 1.00 15.74 144 ILE A CA 1
ATOM 793 C C . ILE A 1 104 ? 19.745 22.566 -7.171 1.00 18.02 144 ILE A C 1
ATOM 794 O O . ILE A 1 104 ? 20.791 22.047 -6.729 1.00 15.42 144 ILE A O 1
ATOM 799 N N . PRO A 1 105 ? 19.528 22.871 -8.431 1.00 17.04 145 PRO A N 1
ATOM 800 C CA . PRO A 1 105 ? 20.539 22.449 -9.408 1.00 15.85 145 PRO A CA 1
ATOM 801 C C . PRO A 1 105 ? 21.777 23.250 -9.222 1.00 16.62 145 PRO A C 1
ATOM 802 O O . PRO A 1 105 ? 21.680 24.396 -8.948 1.00 19.99 145 PRO A O 1
ATOM 806 N N . ASP A 1 106 ? 22.897 22.572 -9.373 1.00 17.70 146 ASP A N 1
ATOM 807 C CA . ASP A 1 106 ? 24.220 23.296 -9.255 1.00 15.89 146 ASP A CA 1
ATOM 808 C C . ASP A 1 106 ? 24.491 23.925 -7.864 1.00 20.18 146 ASP A C 1
ATOM 809 O O . ASP A 1 106 ? 25.293 24.894 -7.695 1.00 20.40 146 ASP A O 1
ATOM 814 N N . ILE A 1 107 ? 23.833 23.348 -6.834 1.00 16.74 147 ILE A N 1
ATOM 815 C CA . ILE A 1 107 ? 23.957 23.950 -5.505 1.00 17.27 147 ILE A CA 1
ATOM 816 C C . ILE A 1 107 ? 25.439 23.968 -5.038 1.00 18.41 147 ILE A C 1
ATOM 817 O O . ILE A 1 107 ? 25.866 24.934 -4.391 1.00 19.58 147 ILE A O 1
ATOM 822 N N . LYS A 1 108 ? 26.186 22.925 -5.316 1.00 19.06 148 LYS A N 1
ATOM 823 C CA . LYS A 1 108 ? 27.619 23.040 -4.854 1.00 21.62 148 LYS A CA 1
ATOM 824 C C . LYS A 1 108 ? 28.317 24.202 -5.448 1.00 21.96 148 LYS A C 1
ATOM 825 O O . LYS A 1 108 ? 29.057 24.890 -4.724 1.00 21.62 148 LYS A O 1
ATOM 831 N N . GLN A 1 109 ? 28.092 24.456 -6.753 1.00 22.68 149 GLN A N 1
ATOM 832 C CA . GLN A 1 109 ? 28.753 25.586 -7.430 1.00 21.88 149 GLN A CA 1
ATOM 833 C C . GLN A 1 109 ? 28.254 26.900 -6.863 1.00 21.31 149 GLN A C 1
ATOM 834 O O . GLN A 1 109 ? 28.998 27.849 -6.640 1.00 20.77 149 GLN A O 1
ATOM 840 N N . ILE A 1 110 ? 26.917 26.998 -6.685 1.00 17.75 150 ILE A N 1
ATOM 841 C CA . ILE A 1 110 ? 26.403 28.177 -6.096 1.00 17.40 150 ILE A CA 1
ATOM 842 C C . ILE A 1 110 ? 26.946 28.454 -4.671 1.00 17.52 150 ILE A C 1
ATOM 843 O O . ILE A 1 110 ? 27.262 29.584 -4.378 1.00 17.36 150 ILE A O 1
ATOM 848 N N . LEU A 1 111 ? 27.027 27.441 -3.806 1.00 17.78 151 LEU A N 1
ATOM 849 C CA . LEU A 1 111 ? 27.538 27.629 -2.465 1.00 17.43 151 LEU A CA 1
ATOM 850 C C . LEU A 1 111 ? 28.995 28.149 -2.613 1.00 19.48 151 LEU A C 1
ATOM 851 O O . LEU A 1 111 ? 29.432 29.092 -1.902 1.00 20.60 151 LEU A O 1
ATOM 856 N N . ALA A 1 112 ? 29.730 27.481 -3.497 1.00 17.09 152 ALA A N 1
ATOM 857 C CA . ALA A 1 112 ? 31.145 27.960 -3.575 1.00 18.87 152 ALA A CA 1
ATOM 858 C C . ALA A 1 112 ? 31.312 29.409 -4.042 1.00 19.49 152 ALA A C 1
ATOM 859 O O . ALA A 1 112 ? 32.192 30.208 -3.546 1.00 21.76 152 ALA A O 1
ATOM 861 N N . ASP A 1 113 ? 30.498 29.788 -5.016 1.00 21.06 153 ASP A N 1
ATOM 862 C CA . ASP A 1 113 ? 30.507 31.092 -5.599 1.00 21.27 153 ASP A CA 1
ATOM 863 C C . ASP A 1 113 ? 29.987 32.106 -4.660 1.00 20.67 153 ASP A C 1
ATOM 864 O O . ASP A 1 113 ? 30.233 33.306 -4.922 1.00 24.29 153 ASP A O 1
ATOM 869 N N . SER A 1 114 ? 29.267 31.680 -3.606 1.00 17.23 154 SER A N 1
ATOM 870 C CA . SER A 1 114 ? 28.663 32.678 -2.718 1.00 18.79 154 SER A CA 1
ATOM 871 C C . SER A 1 114 ? 29.537 32.998 -1.560 1.00 19.37 154 SER A C 1
ATOM 872 O O . SER A 1 114 ? 29.218 33.897 -0.787 1.00 20.87 154 SER A O 1
ATOM 875 N N . LYS A 1 115 ? 30.756 32.343 -1.453 1.00 19.54 155 LYS A N 1
ATOM 876 C CA . LYS A 1 115 ? 31.610 32.611 -0.315 1.00 20.50 155 LYS A CA 1
ATOM 877 C C . LYS A 1 115 ? 32.304 33.910 -0.581 1.00 21.30 155 LYS A C 1
ATOM 878 O O . LYS A 1 115 ? 32.792 34.170 -1.697 1.00 22.67 155 LYS A O 1
ATOM 884 N N . ILE A 1 116 ? 32.354 34.701 0.478 1.00 20.58 156 ILE A N 1
ATOM 885 C CA . ILE A 1 116 ? 33.041 35.967 0.476 1.00 19.26 156 ILE A CA 1
ATOM 886 C C . ILE A 1 116 ? 34.269 35.767 1.361 1.00 21.67 156 ILE A C 1
ATOM 887 O O . ILE A 1 116 ? 34.140 35.257 2.474 1.00 20.68 156 ILE A O 1
ATOM 892 N N . GLU A 1 117 ? 35.443 36.173 0.843 1.00 23.11 157 GLU A N 1
ATOM 893 C CA . GLU A 1 117 ? 36.677 36.040 1.657 1.00 24.63 157 GLU A CA 1
ATOM 894 C C . GLU A 1 117 ? 37.270 37.430 1.751 1.00 25.72 157 GLU A C 1
ATOM 895 O O . GLU A 1 117 ? 37.978 37.859 0.819 1.00 27.66 157 GLU A O 1
ATOM 901 N N . LEU A 1 118 ? 36.930 38.172 2.823 1.00 24.73 158 LEU A N 1
ATOM 902 C CA . LEU A 1 118 ? 37.327 39.553 2.945 1.00 26.67 158 LEU A CA 1
ATOM 903 C C . LEU A 1 118 ? 38.504 39.507 3.872 1.00 27.04 158 LEU A C 1
ATOM 904 O O . LEU A 1 118 ? 38.392 39.016 4.958 1.00 31.64 158 LEU A O 1
ATOM 909 N N . SER A 1 119 ? 39.616 40.029 3.461 1.00 23.69 159 SER A N 1
ATOM 910 C CA . SER A 1 119 ? 40.769 40.222 4.377 1.00 24.56 159 SER A CA 1
ATOM 911 C C . SER A 1 119 ? 40.895 41.751 4.668 1.00 22.56 159 SER A C 1
ATOM 912 O O . SER A 1 119 ? 41.177 42.558 3.817 1.00 25.48 159 SER A O 1
ATOM 915 N N . VAL A 1 120 ? 40.676 42.133 5.919 1.00 20.73 160 VAL A N 1
ATOM 916 C CA . VAL A 1 120 ? 40.562 43.523 6.281 1.00 16.39 160 VAL A CA 1
ATOM 917 C C . VAL A 1 120 ? 41.949 44.139 6.282 1.00 17.44 160 VAL A C 1
ATOM 918 O O . VAL A 1 120 ? 42.794 43.607 7.037 1.00 19.00 160 VAL A O 1
ATOM 922 N N . HIS A 1 121 ? 42.096 45.207 5.495 1.00 15.77 161 HIS A N 1
ATOM 923 C CA . HIS A 1 121 ? 43.418 45.909 5.406 1.00 17.22 161 HIS A CA 1
ATOM 924 C C . HIS A 1 121 ? 43.692 46.579 6.743 1.00 18.65 161 HIS A C 1
ATOM 925 O O . HIS A 1 121 ? 42.747 47.280 7.297 1.00 22.59 161 HIS A O 1
ATOM 932 N N . THR A 1 122 ? 44.930 46.325 7.276 1.00 17.95 162 THR A N 1
ATOM 933 C CA . THR A 1 122 ? 45.241 46.753 8.600 1.00 19.45 162 THR A CA 1
ATOM 934 C C . THR A 1 122 ? 46.444 47.636 8.460 1.00 18.43 162 THR A C 1
ATOM 935 O O . THR A 1 122 ? 47.502 47.175 7.867 1.00 21.15 162 THR A O 1
ATOM 939 N N . TYR A 1 123 ? 46.336 48.823 9.063 1.00 17.30 163 TYR A N 1
ATOM 940 C CA . TYR A 1 123 ? 47.385 49.875 8.930 1.00 20.82 163 TYR A CA 1
ATOM 941 C C . TYR A 1 123 ? 47.936 50.314 10.266 1.00 19.33 163 TYR A C 1
ATOM 942 O O . TYR A 1 123 ? 47.157 50.361 11.239 1.00 20.72 163 TYR A O 1
ATOM 951 N N . LYS A 1 124 ? 49.207 50.682 10.336 1.00 24.23 164 LYS A N 1
ATOM 952 C CA . LYS A 1 124 ? 49.747 51.416 11.472 1.00 20.81 164 LYS A CA 1
ATOM 953 C C . LYS A 1 124 ? 49.686 52.960 11.092 1.00 21.16 164 LYS A C 1
ATOM 954 O O . LYS A 1 124 ? 50.138 53.414 9.922 1.00 21.77 164 LYS A O 1
ATOM 960 N N . TRP A 1 125 ? 49.162 53.837 11.985 1.00 22.36 165 TRP A N 1
ATOM 961 C CA . TRP A 1 125 ? 49.199 55.276 11.700 1.00 21.85 165 TRP A CA 1
ATOM 962 C C . TRP A 1 125 ? 50.645 55.748 11.606 1.00 25.25 165 TRP A C 1
ATOM 963 O O . TRP A 1 125 ? 51.460 55.379 12.402 1.00 25.14 165 TRP A O 1
ATOM 974 N N . SER A 1 126 ? 50.920 56.525 10.594 1.00 28.30 166 SER A N 1
ATOM 975 C CA . SER A 1 126 ? 52.248 57.078 10.475 1.00 32.39 166 SER A CA 1
ATOM 976 C C . SER A 1 126 ? 52.576 58.094 11.565 1.00 36.44 166 SER A C 1
ATOM 977 O O . SER A 1 126 ? 51.714 58.730 12.090 1.00 36.44 166 SER A O 1
ATOM 980 N N . GLU A 1 127 ? 53.849 58.217 11.949 1.00 40.99 167 GLU A N 1
ATOM 981 C CA . GLU A 1 127 ? 54.157 59.210 13.019 1.00 46.06 167 GLU A CA 1
ATOM 982 C C . GLU A 1 127 ? 55.485 59.931 12.831 1.00 46.93 167 GLU A C 1
ATOM 983 O O . GLU A 1 127 ? 56.016 59.937 11.724 1.00 49.14 167 GLU A O 1
ATOM 989 N N . THR A 1 134 ? 62.883 60.531 16.322 1.00 44.06 174 THR A N 1
ATOM 990 C CA . THR A 1 134 ? 63.888 60.407 15.278 1.00 41.82 174 THR A CA 1
ATOM 991 C C . THR A 1 134 ? 65.422 60.406 15.645 1.00 41.07 174 THR A C 1
ATOM 992 O O . THR A 1 134 ? 66.192 60.465 14.762 1.00 37.16 174 THR A O 1
ATOM 996 N N . SER A 1 135 ? 65.840 60.348 16.927 1.00 40.42 175 SER A N 1
ATOM 997 C CA . SER A 1 135 ? 67.312 60.719 17.337 1.00 39.01 175 SER A CA 1
ATOM 998 C C . SER A 1 135 ? 68.602 60.196 16.570 1.00 35.81 175 SER A C 1
ATOM 999 O O . SER A 1 135 ? 69.576 60.926 16.387 1.00 37.79 175 SER A O 1
ATOM 1002 N N . GLY A 1 136 ? 68.653 58.930 16.240 1.00 30.16 176 GLY A N 1
ATOM 1003 C CA . GLY A 1 136 ? 69.814 58.344 15.512 1.00 25.49 176 GLY A CA 1
ATOM 1004 C C . GLY A 1 136 ? 69.650 58.379 14.009 1.00 23.48 176 GLY A C 1
ATOM 1005 O O . GLY A 1 136 ? 70.432 57.786 13.258 1.00 23.53 176 GLY A O 1
ATOM 1006 N N . GLU A 1 137 ? 68.575 59.047 13.526 1.00 20.55 177 GLU A N 1
ATOM 1007 C CA . GLU A 1 137 ? 68.300 58.951 12.058 1.00 17.57 177 GLU A CA 1
ATOM 1008 C C . GLU A 1 137 ? 68.399 60.334 11.410 1.00 18.92 177 GLU A C 1
ATOM 1009 O O . GLU A 1 137 ? 67.628 61.279 11.647 1.00 20.98 177 GLU A O 1
ATOM 1015 N N . LEU A 1 138 ? 69.498 60.595 10.702 1.00 17.25 178 LEU A N 1
ATOM 1016 C CA . LEU A 1 138 ? 69.603 61.867 10.001 1.00 17.93 178 LEU A CA 1
ATOM 1017 C C . LEU A 1 138 ? 68.412 62.251 9.122 1.00 18.58 178 LEU A C 1
ATOM 1018 O O . LEU A 1 138 ? 67.790 61.361 8.517 1.00 17.80 178 LEU A O 1
ATOM 1023 N N . ALA A 1 139 ? 68.054 63.545 9.069 1.00 19.06 179 ALA A N 1
ATOM 1024 C CA . ALA A 1 139 ? 67.037 63.979 8.142 1.00 20.41 179 ALA A CA 1
ATOM 1025 C C . ALA A 1 139 ? 67.483 63.953 6.674 1.00 22.37 179 ALA A C 1
ATOM 1026 O O . ALA A 1 139 ? 68.689 63.860 6.408 1.00 21.94 179 ALA A O 1
ATOM 1028 N N . SER A 1 140 ? 66.542 64.150 5.743 1.00 20.92 180 SER A N 1
ATOM 1029 C CA . SER A 1 140 ? 66.951 64.324 4.365 1.00 23.46 180 SER A CA 1
ATOM 1030 C C . SER A 1 140 ? 67.956 65.524 4.190 1.00 23.44 180 SER A C 1
ATOM 1031 O O . SER A 1 140 ? 67.857 66.553 4.869 1.00 21.55 180 SER A O 1
ATOM 1034 N N . GLY A 1 141 ? 68.913 65.399 3.276 1.00 23.23 181 GLY A N 1
ATOM 1035 C CA . GLY A 1 141 ? 69.828 66.495 3.009 1.00 22.42 181 GLY A CA 1
ATOM 1036 C C . GLY A 1 141 ? 69.214 67.604 2.161 1.00 25.03 181 GLY A C 1
ATOM 1037 O O . GLY A 1 141 ? 69.709 68.719 2.024 1.00 23.23 181 GLY A O 1
ATOM 1038 N N . ILE A 1 142 ? 68.051 67.288 1.597 1.00 27.18 182 ILE A N 1
ATOM 1039 C CA . ILE A 1 142 ? 67.382 68.270 0.731 1.00 29.49 182 ILE A CA 1
ATOM 1040 C C . ILE A 1 142 ? 66.472 69.200 1.576 1.00 34.18 182 ILE A C 1
ATOM 1041 O O . ILE A 1 142 ? 66.363 70.378 1.298 1.00 39.52 182 ILE A O 1
ATOM 1046 N N . SER A 1 143 ? 65.895 68.708 2.640 1.00 37.31 183 SER A N 1
ATOM 1047 C CA . SER A 1 143 ? 65.254 69.577 3.664 1.00 40.98 183 SER A CA 1
ATOM 1048 C C . SER A 1 143 ? 66.189 70.424 4.592 1.00 40.67 183 SER A C 1
ATOM 1049 O O . SER A 1 143 ? 67.394 70.211 4.742 1.00 41.08 183 SER A O 1
ATOM 1052 N N . ASP B 1 8 ? 48.446 39.991 24.750 1.00 49.84 48 ASP B N 1
ATOM 1053 C CA . ASP B 1 8 ? 47.289 39.956 25.752 1.00 47.89 48 ASP B CA 1
ATOM 1054 C C . ASP B 1 8 ? 45.916 40.475 25.180 1.00 46.83 48 ASP B C 1
ATOM 1055 O O . ASP B 1 8 ? 45.718 40.451 23.977 1.00 47.59 48 ASP B O 1
ATOM 1068 N N . LYS B 1 10 ? 43.130 42.796 23.563 1.00 32.85 50 LYS B N 1
ATOM 1069 C CA . LYS B 1 10 ? 43.300 43.976 22.714 1.00 28.46 50 LYS B CA 1
ATOM 1070 C C . LYS B 1 10 ? 41.940 44.594 22.721 1.00 24.56 50 LYS B C 1
ATOM 1071 O O . LYS B 1 10 ? 40.953 43.824 22.777 1.00 24.50 50 LYS B O 1
ATOM 1077 N N . THR B 1 11 ? 41.933 45.910 22.748 1.00 19.13 51 THR B N 1
ATOM 1078 C CA . THR B 1 11 ? 40.682 46.680 22.602 1.00 19.57 51 THR B CA 1
ATOM 1079 C C . THR B 1 11 ? 40.528 47.334 21.246 1.00 18.83 51 THR B C 1
ATOM 1080 O O . THR B 1 11 ? 41.395 48.066 20.774 1.00 19.15 51 THR B O 1
ATOM 1084 N N . ILE B 1 12 ? 39.374 47.062 20.575 1.00 17.51 52 ILE B N 1
ATOM 1085 C CA . ILE B 1 12 ? 39.204 47.496 19.208 1.00 16.59 52 ILE B CA 1
ATOM 1086 C C . ILE B 1 12 ? 37.876 48.319 19.204 1.00 14.65 52 ILE B C 1
ATOM 1087 O O . ILE B 1 12 ? 36.764 47.772 19.546 1.00 18.96 52 ILE B O 1
ATOM 1092 N N . ALA B 1 13 ? 38.001 49.615 18.836 1.00 14.56 53 ALA B N 1
ATOM 1093 C CA . ALA B 1 13 ? 36.756 50.452 18.760 1.00 13.94 53 ALA B CA 1
ATOM 1094 C C . ALA B 1 13 ? 36.138 50.195 17.367 1.00 14.12 53 ALA B C 1
ATOM 1095 O O . ALA B 1 13 ? 36.851 49.928 16.401 1.00 18.77 53 ALA B O 1
ATOM 1097 N N . ILE B 1 14 ? 34.776 50.203 17.263 1.00 14.20 54 ILE B N 1
ATOM 1098 C CA . ILE B 1 14 ? 34.220 50.000 15.977 1.00 13.43 54 ILE B CA 1
ATOM 1099 C C . ILE B 1 14 ? 33.362 51.243 15.585 1.00 16.13 54 ILE B C 1
ATOM 1100 O O . ILE B 1 14 ? 32.525 51.717 16.379 1.00 14.67 54 ILE B O 1
ATOM 1105 N N . ALA B 1 15 ? 33.626 51.752 14.377 1.00 13.21 55 ALA B N 1
ATOM 1106 C CA . ALA B 1 15 ? 32.948 52.894 13.798 1.00 13.39 55 ALA B CA 1
ATOM 1107 C C . ALA B 1 15 ? 32.254 52.260 12.570 1.00 15.20 55 ALA B C 1
ATOM 1108 O O . ALA B 1 15 ? 32.856 52.188 11.485 1.00 15.12 55 ALA B O 1
ATOM 1110 N N . ASP B 1 16 ? 31.047 51.695 12.785 1.00 15.75 56 ASP B N 1
ATOM 1111 C CA . ASP B 1 16 ? 30.341 51.064 11.690 1.00 16.45 56 ASP B CA 1
ATOM 1112 C C . ASP B 1 16 ? 29.216 52.007 11.290 1.00 16.89 56 ASP B C 1
ATOM 1113 O O . ASP B 1 16 ? 28.160 52.056 11.960 1.00 16.87 56 ASP B O 1
ATOM 1118 N N . ARG B 1 17 ? 29.400 52.696 10.179 1.00 16.82 57 ARG B N 1
ATOM 1119 C CA . ARG B 1 17 ? 28.447 53.725 9.754 1.00 15.35 57 ARG B CA 1
ATOM 1120 C C . ARG B 1 17 ? 27.113 53.062 9.419 1.00 17.98 57 ARG B C 1
ATOM 1121 O O . ARG B 1 17 ? 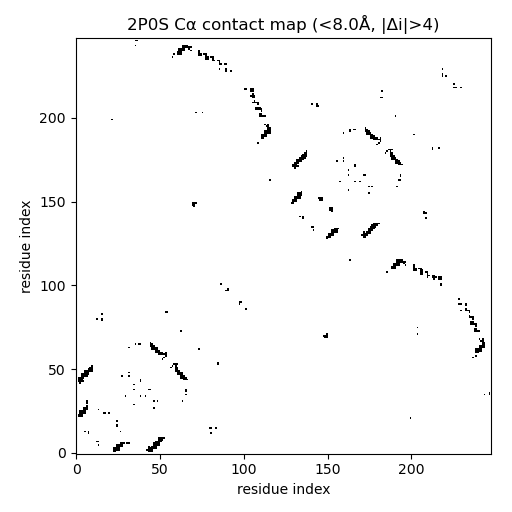26.035 53.752 9.557 1.00 20.42 57 ARG B O 1
ATOM 1129 N N . THR B 1 18 ? 27.148 51.815 8.985 1.00 16.71 58 THR B N 1
ATOM 1130 C CA . THR B 1 18 ? 25.887 51.156 8.540 1.00 20.03 58 THR B CA 1
ATOM 1131 C C . THR B 1 18 ? 24.961 50.646 9.629 1.00 17.38 58 THR B C 1
ATOM 1132 O O . THR B 1 18 ? 23.746 50.408 9.456 1.00 23.28 58 THR B O 1
ATOM 1136 N N . GLY B 1 19 ? 25.564 50.454 10.802 1.00 20.25 59 GLY B N 1
ATOM 1137 C CA . GLY B 1 19 ? 24.936 49.684 11.896 1.00 18.73 59 GLY B CA 1
ATOM 1138 C C . GLY B 1 19 ? 24.594 48.241 11.633 1.00 22.21 59 GLY B C 1
ATOM 1139 O O . GLY B 1 19 ? 23.833 47.654 12.433 1.00 23.37 59 GLY B O 1
ATOM 1140 N N . GLU B 1 20 ? 25.033 47.671 10.491 1.00 18.09 60 GLU B N 1
ATOM 1141 C CA . GLU B 1 20 ? 24.761 46.257 10.179 1.00 16.87 60 GLU B CA 1
ATOM 1142 C C . GLU B 1 20 ? 25.697 45.210 10.832 1.00 19.07 60 GLU B C 1
ATOM 1143 O O . GLU B 1 20 ? 25.332 44.092 11.177 1.00 20.05 60 GLU B O 1
ATOM 1149 N N . TYR B 1 21 ? 26.925 45.676 10.947 1.00 16.34 61 TYR B N 1
ATOM 1150 C CA . TYR B 1 21 ? 28.044 44.751 11.307 1.00 14.73 61 TYR B CA 1
ATOM 1151 C C . TYR B 1 21 ? 28.479 44.803 12.848 1.00 16.51 61 TYR B C 1
ATOM 1152 O O . TYR B 1 21 ? 28.954 43.800 13.389 1.00 18.10 61 TYR B O 1
ATOM 1161 N N . GLU B 1 22 ? 28.267 45.939 13.487 1.00 17.94 62 GLU B N 1
ATOM 1162 C CA . GLU B 1 22 ? 28.769 46.150 14.843 1.00 18.71 62 GLU B CA 1
ATOM 1163 C C . GLU B 1 22 ? 28.206 45.036 15.818 1.00 19.60 62 GLU B C 1
ATOM 1164 O O . GLU B 1 22 ? 28.955 44.514 16.605 1.00 20.64 62 GLU B O 1
ATOM 1170 N N . GLN B 1 23 ? 26.926 44.613 15.659 1.00 20.18 63 GLN B N 1
ATOM 1171 C CA . GLN B 1 23 ? 26.373 43.567 16.483 1.00 22.75 63 GLN B CA 1
ATOM 1172 C C . GLN B 1 23 ? 27.043 42.188 16.398 1.00 22.61 63 GLN B C 1
ATOM 1173 O O . GLN B 1 23 ? 26.811 41.347 17.241 1.00 24.90 63 GLN B O 1
ATOM 1179 N N . LEU B 1 24 ? 27.930 41.944 15.409 1.00 18.88 64 LEU B N 1
ATOM 1180 C CA . LEU B 1 24 ? 28.527 40.650 15.189 1.00 18.32 64 LEU B CA 1
ATOM 1181 C C . LEU B 1 24 ? 29.714 40.431 16.107 1.00 21.46 64 LEU B C 1
ATOM 1182 O O . LEU B 1 24 ? 30.162 39.308 16.154 1.00 22.81 64 LEU B O 1
ATOM 1187 N N . PHE B 1 25 ? 30.106 41.478 16.846 1.00 22.90 65 PHE B N 1
ATOM 1188 C CA . PHE B 1 25 ? 31.475 41.428 17.539 1.00 24.27 65 PHE B CA 1
ATOM 1189 C C . PHE B 1 25 ? 31.230 41.199 18.995 1.00 30.20 65 PHE B C 1
ATOM 1190 O O . PHE B 1 25 ? 30.716 42.052 19.646 1.00 31.37 65 PHE B O 1
ATOM 1198 N N . LYS B 1 26 ? 31.633 40.042 19.535 1.00 36.76 66 LYS B N 1
ATOM 1199 C CA . LYS B 1 26 ? 31.358 39.712 20.973 1.00 39.38 66 LYS B CA 1
ATOM 1200 C C . LYS B 1 26 ? 32.636 39.857 21.818 1.00 41.77 66 LYS B C 1
ATOM 1201 O O . LYS B 1 26 ? 33.758 39.565 21.330 1.00 41.87 66 LYS B O 1
ATOM 1207 N N . GLU B 1 27 ? 32.437 40.169 23.084 1.00 43.47 67 GLU B N 1
ATOM 1208 C CA . GLU B 1 27 ? 33.498 40.481 24.025 1.00 45.81 67 GLU B CA 1
ATOM 1209 C C . GLU B 1 27 ? 34.450 39.378 24.585 1.00 46.71 67 GLU B C 1
ATOM 1210 O O . GLU B 1 27 ? 34.707 39.429 25.747 1.00 46.88 67 GLU B O 1
ATOM 1216 N N . ASN B 1 28 ? 35.011 38.456 23.776 1.00 47.42 68 ASN B N 1
ATOM 1217 C CA . ASN B 1 28 ? 35.960 37.343 24.286 1.00 47.28 68 ASN B CA 1
ATOM 1218 C C . ASN B 1 28 ? 37.169 37.709 25.281 1.00 48.39 68 ASN B C 1
ATOM 1219 O O . ASN B 1 28 ? 37.114 38.753 25.970 1.00 48.46 68 ASN B O 1
ATOM 1224 N N . ASP B 1 29 ? 38.159 36.812 25.454 1.00 49.11 69 ASP B N 1
ATOM 1225 C CA . ASP B 1 29 ? 39.285 37.020 26.434 1.00 48.61 69 ASP B CA 1
ATOM 1226 C C . ASP B 1 29 ? 40.406 37.764 25.785 1.00 46.71 69 ASP B C 1
ATOM 1227 O O . ASP B 1 29 ? 41.195 38.485 26.472 1.00 47.21 69 ASP B O 1
ATOM 1232 N N . GLU B 1 30 ? 40.502 37.559 24.467 1.00 43.04 70 GLU B N 1
ATOM 1233 C CA . GLU B 1 30 ? 41.534 38.162 23.705 1.00 39.75 70 GLU B CA 1
ATOM 1234 C C . GLU B 1 30 ? 41.001 39.466 23.224 1.00 34.86 70 GLU B C 1
ATOM 1235 O O . GLU B 1 30 ? 41.759 40.321 22.921 1.00 34.36 70 GLU B O 1
ATOM 1241 N N . PHE B 1 31 ? 39.692 39.637 23.103 1.00 33.13 71 PHE B N 1
ATOM 1242 C CA . PHE B 1 31 ? 39.255 40.886 22.407 1.00 28.78 71 PHE B CA 1
ATOM 1243 C C . PHE B 1 31 ? 38.144 41.590 23.054 1.00 27.97 71 PHE B C 1
ATOM 1244 O O . PHE B 1 31 ? 37.145 40.934 23.371 1.00 28.81 71 PHE B O 1
ATOM 1252 N N . ARG B 1 32 ? 38.290 42.895 23.221 1.00 24.03 72 ARG B N 1
ATOM 1253 C CA . ARG B 1 32 ? 37.210 43.718 23.703 1.00 21.55 72 ARG B CA 1
ATOM 1254 C C . ARG B 1 32 ? 36.847 44.673 22.576 1.00 22.51 72 ARG B C 1
ATOM 1255 O O . ARG B 1 32 ? 37.652 45.397 22.038 1.00 21.92 72 ARG B O 1
ATOM 1263 N N . PHE B 1 33 ? 35.579 44.677 22.201 1.00 18.71 73 PHE B N 1
ATOM 1264 C CA . PHE B 1 33 ? 35.054 45.552 21.133 1.00 18.59 73 PHE B CA 1
ATOM 1265 C C . PHE B 1 33 ? 34.212 46.597 21.763 1.00 20.05 73 PHE B C 1
ATOM 1266 O O . PHE B 1 33 ? 33.354 46.268 22.586 1.00 24.66 73 PHE B O 1
ATOM 1274 N N . VAL B 1 34 ? 34.388 47.832 21.425 1.00 18.29 74 VAL B N 1
ATOM 1275 C CA . VAL B 1 34 ? 33.698 48.957 22.012 1.00 17.15 74 VAL B CA 1
ATOM 1276 C C . VAL B 1 34 ? 33.202 49.865 20.889 1.00 17.08 74 VAL B C 1
ATOM 1277 O O . VAL B 1 34 ? 33.677 49.778 19.717 1.00 18.01 74 VAL B O 1
ATOM 1281 N N . HIS B 1 35 ? 32.211 50.710 21.191 1.00 18.52 75 HIS B N 1
ATOM 1282 C CA . HIS B 1 35 ? 31.671 51.569 20.174 1.00 17.73 75 HIS B CA 1
ATOM 1283 C C . HIS B 1 35 ? 32.634 52.734 20.032 1.00 16.68 75 HIS B C 1
ATOM 1284 O O . HIS B 1 35 ? 32.956 53.433 20.996 1.00 18.05 75 HIS B O 1
ATOM 1291 N N . ALA B 1 36 ? 33.014 53.025 18.802 1.00 15.04 76 ALA B N 1
ATOM 1292 C CA . ALA B 1 36 ? 33.831 54.258 18.548 1.00 15.01 76 ALA B CA 1
ATOM 1293 C C . ALA B 1 36 ? 33.202 55.559 18.923 1.00 17.40 76 ALA B C 1
ATOM 1294 O O . ALA B 1 36 ? 32.005 55.811 18.527 1.00 20.24 76 ALA B O 1
ATOM 1296 N N A GLU B 1 37 ? 33.847 56.364 19.745 0.50 18.13 77 GLU B N 1
ATOM 1297 N N B GLU B 1 37 ? 33.911 56.291 19.771 0.50 17.66 77 GLU B N 1
ATOM 1298 C CA A GLU B 1 37 ? 33.278 57.691 20.049 0.50 18.95 77 GLU B CA 1
ATOM 1299 C CA B GLU B 1 37 ? 33.477 57.599 20.286 0.50 18.96 77 GLU B CA 1
ATOM 1300 C C A GLU B 1 37 ? 34.063 58.868 19.469 0.50 19.37 77 GLU B C 1
ATOM 1301 C C B GLU B 1 37 ? 34.210 58.808 19.719 0.50 18.80 77 GLU B C 1
ATOM 1302 O O A GLU B 1 37 ? 33.617 60.053 19.535 0.50 20.13 77 GLU B O 1
ATOM 1303 O O B GLU B 1 37 ? 33.889 59.967 20.100 0.50 20.46 77 GLU B O 1
ATOM 1314 N N . LYS B 1 38 ? 35.210 58.549 18.853 1.00 18.36 78 LYS B N 1
ATOM 1315 C CA . LYS B 1 38 ? 36.017 59.569 18.244 1.00 18.38 78 LYS B CA 1
ATOM 1316 C C . LYS B 1 38 ? 36.312 59.081 16.792 1.00 17.76 78 LYS B C 1
ATOM 1317 O O . LYS B 1 38 ? 36.188 57.908 16.461 1.00 16.57 78 LYS B O 1
ATOM 1323 N N . THR B 1 39 ? 36.788 59.994 15.971 1.00 16.36 79 THR B N 1
ATOM 1324 C CA . THR B 1 39 ? 37.185 59.638 14.599 1.00 18.17 79 THR B CA 1
ATOM 1325 C C . THR B 1 39 ? 38.511 58.967 14.668 1.00 17.97 79 THR B C 1
ATOM 1326 O O . THR B 1 39 ? 39.203 59.108 15.723 1.00 19.53 79 THR B O 1
ATOM 1330 N N . ALA B 1 40 ? 38.888 58.315 13.549 1.00 17.06 80 ALA B N 1
ATOM 1331 C CA . ALA B 1 40 ? 40.224 57.664 13.556 1.00 15.79 80 ALA B CA 1
ATOM 1332 C C . ALA B 1 40 ? 41.285 58.708 13.885 1.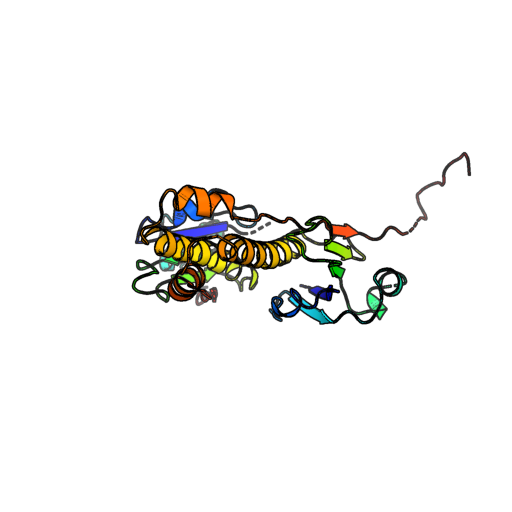00 17.21 80 ALA B C 1
ATOM 1333 O O . ALA B 1 40 ? 42.188 58.385 14.670 1.00 18.15 80 ALA B O 1
ATOM 1335 N N . GLU B 1 41 ? 41.224 59.900 13.273 1.00 18.72 81 GLU B N 1
ATOM 1336 C CA . GLU B 1 41 ? 42.265 60.925 13.497 1.00 19.57 81 GLU B CA 1
ATOM 1337 C C . GLU B 1 41 ? 42.263 61.407 14.917 1.00 17.50 81 GLU B C 1
ATOM 1338 O O . GLU B 1 41 ? 43.261 61.734 15.531 1.00 18.47 81 GLU B O 1
ATOM 1344 N N . GLU B 1 42 ? 41.094 61.530 15.510 1.00 16.64 82 GLU B N 1
ATOM 1345 C CA . GLU B 1 42 ? 41.024 61.920 16.926 1.00 20.67 82 GLU B CA 1
ATOM 1346 C C . GLU B 1 42 ? 41.650 60.841 17.810 1.00 20.15 82 GLU B C 1
ATOM 1347 O O . GLU B 1 42 ? 42.427 61.211 18.744 1.00 22.16 82 GLU B O 1
ATOM 1353 N N . TYR B 1 43 ? 41.348 59.567 17.561 1.00 19.89 83 TYR B N 1
ATOM 1354 C CA . TYR B 1 43 ? 42.015 58.458 18.315 1.00 18.29 83 TYR B CA 1
ATOM 1355 C C . TYR B 1 43 ? 43.521 58.549 18.074 1.00 19.61 83 TYR B C 1
ATOM 1356 O O . TYR B 1 43 ? 44.245 58.375 19.004 1.00 20.99 83 TYR B O 1
ATOM 1365 N N . ARG B 1 44 ? 43.899 58.771 16.866 1.00 20.06 84 ARG B N 1
ATOM 1366 C CA . ARG B 1 44 ? 45.352 58.729 16.508 1.00 21.90 84 ARG B CA 1
ATOM 1367 C C . ARG B 1 44 ? 46.087 59.739 17.349 1.00 24.31 84 ARG B C 1
ATOM 1368 O O . ARG B 1 44 ? 47.140 59.431 18.002 1.00 25.31 84 ARG B O 1
ATOM 1376 N N . LYS B 1 45 ? 45.559 60.951 17.381 1.00 25.07 85 LYS B N 1
ATOM 1377 C CA . LYS B 1 45 ? 46.246 62.100 17.996 1.00 28.09 85 LYS B CA 1
ATOM 1378 C C . LYS B 1 45 ? 46.309 61.905 19.524 1.00 28.61 85 LYS B C 1
ATOM 1379 O O . LYS B 1 45 ? 47.339 62.318 20.208 1.00 30.41 85 LYS B O 1
ATOM 1393 N N . GLY B 1 47 ? 46.615 59.215 21.313 1.00 29.09 87 GLY B N 1
ATOM 1394 C CA . GLY B 1 47 ? 47.510 58.148 21.688 1.00 28.03 87 GLY B CA 1
ATOM 1395 C C . GLY B 1 47 ? 46.862 57.087 22.543 1.00 26.52 87 GLY B C 1
ATOM 1396 O O . GLY B 1 47 ? 45.818 57.333 23.118 1.00 29.65 87 GLY B O 1
ATOM 1397 N N . ALA B 1 48 ? 47.485 55.918 22.580 1.00 29.31 88 ALA B N 1
ATOM 1398 C CA . ALA B 1 48 ? 47.028 54.695 23.235 1.00 28.47 88 ALA B CA 1
ATOM 1399 C C . ALA B 1 48 ? 46.833 54.821 24.722 1.00 27.98 88 ALA B C 1
ATOM 1400 O O . ALA B 1 48 ? 45.843 54.318 25.280 1.00 26.10 88 ALA B O 1
ATOM 1402 N N . ASP B 1 49 ? 47.796 55.490 25.402 1.00 29.56 89 ASP B N 1
ATOM 1403 C CA . ASP B 1 49 ? 47.610 55.727 26.858 1.00 31.11 89 ASP B CA 1
ATOM 1404 C C . ASP B 1 49 ? 46.296 56.425 27.154 1.00 30.47 89 ASP B C 1
ATOM 1405 O O . ASP B 1 49 ? 45.612 56.015 28.109 1.00 31.41 89 ASP B O 1
ATOM 1410 N N . LYS B 1 50 ? 45.926 57.421 26.346 1.00 27.65 90 LYS B N 1
ATOM 1411 C CA . LYS B 1 50 ? 44.763 58.182 26.639 1.00 27.09 90 LYS B CA 1
ATOM 1412 C C . LYS B 1 50 ? 43.450 57.524 26.103 1.00 26.39 90 LYS B C 1
ATOM 1413 O O . LYS B 1 50 ? 42.435 57.581 26.757 1.00 28.64 90 LYS B O 1
ATOM 1419 N N . SER B 1 51 ? 43.488 56.959 24.912 1.00 25.43 91 SER B N 1
ATOM 1420 C CA . SER B 1 51 ? 42.281 56.356 24.344 1.00 23.23 91 SER B CA 1
ATOM 1421 C C . SER B 1 51 ? 41.935 55.066 24.993 1.00 21.89 91 SER B C 1
ATOM 1422 O O . SER B 1 51 ? 40.745 54.668 25.075 1.00 21.30 91 SER B O 1
ATOM 1425 N N . GLY B 1 52 ? 42.923 54.305 25.409 1.00 20.59 92 GLY B N 1
ATOM 1426 C CA . GLY B 1 52 ? 42.554 52.986 25.947 1.00 20.75 92 GLY B CA 1
ATOM 1427 C C . GLY B 1 52 ? 42.161 51.959 24.896 1.00 20.04 92 GLY B C 1
ATOM 1428 O O . GLY B 1 52 ? 41.601 50.877 25.237 1.00 22.07 92 GLY B O 1
ATOM 1429 N N . ILE B 1 53 ? 42.438 52.265 23.592 1.00 20.89 93 ILE B N 1
ATOM 1430 C CA . ILE B 1 53 ? 42.207 51.291 22.516 1.00 19.11 93 ILE B CA 1
ATOM 1431 C C . ILE B 1 53 ? 43.518 50.933 21.837 1.00 17.56 93 ILE B C 1
ATOM 1432 O O . ILE B 1 53 ? 44.538 51.642 22.040 1.00 22.49 93 ILE B O 1
ATOM 1437 N N . ASP B 1 54 ? 43.521 49.778 21.173 1.00 16.98 94 ASP B N 1
ATOM 1438 C CA . ASP B 1 54 ? 44.709 49.324 20.345 1.00 18.05 94 ASP B CA 1
ATOM 1439 C C . ASP B 1 54 ? 44.517 49.624 18.894 1.00 16.98 94 ASP B C 1
ATOM 1440 O O . ASP B 1 54 ? 45.498 49.869 18.165 1.00 21.52 94 ASP B O 1
ATOM 1445 N N . ALA B 1 55 ? 43.193 49.722 18.458 1.00 15.85 95 ALA B N 1
ATOM 1446 C CA . ALA B 1 55 ? 42.997 49.978 17.051 1.00 15.11 95 ALA B CA 1
ATOM 1447 C C . ALA B 1 55 ? 41.499 50.325 16.876 1.00 16.16 95 ALA B C 1
ATOM 1448 O O . ALA B 1 55 ? 40.714 50.106 17.810 1.00 17.74 95 ALA B O 1
ATOM 1450 N N . VAL B 1 56 ? 41.228 50.880 15.702 1.00 15.71 96 VAL B N 1
ATOM 1451 C CA . VAL B 1 56 ? 39.768 51.146 15.358 1.00 14.46 96 VAL B CA 1
ATOM 1452 C C . VAL B 1 56 ? 39.440 50.507 14.058 1.00 14.63 96 VAL B C 1
ATOM 1453 O O . VAL B 1 56 ? 40.224 50.513 13.155 1.00 16.77 96 VAL B O 1
ATOM 1457 N N . LEU B 1 57 ? 38.269 49.896 14.010 1.00 15.13 97 LEU B N 1
ATOM 1458 C CA . LEU B 1 57 ? 37.681 49.284 12.826 1.00 15.11 97 LEU B CA 1
ATOM 1459 C C . LEU B 1 57 ? 36.696 50.232 12.238 1.00 15.49 97 LEU B C 1
ATOM 1460 O O . LEU B 1 57 ? 35.700 50.566 12.918 1.00 14.98 97 LEU B O 1
ATOM 1465 N N . GLU B 1 58 ? 36.963 50.663 10.987 1.00 13.48 98 GLU B N 1
ATOM 1466 C CA . GLU B 1 58 ? 36.152 51.660 10.320 1.00 14.84 98 GLU B CA 1
ATOM 1467 C C . GLU B 1 58 ? 35.375 51.012 9.144 1.00 13.83 98 GLU B C 1
ATOM 1468 O O . GLU B 1 58 ? 35.932 50.441 8.243 1.00 13.40 98 GLU B O 1
ATOM 1474 N N . ILE B 1 59 ? 33.984 51.069 9.121 1.00 15.05 99 ILE B N 1
ATOM 1475 C CA . ILE B 1 59 ? 33.304 50.511 8.018 1.00 15.54 99 ILE B CA 1
ATOM 1476 C C . ILE B 1 59 ? 32.310 51.593 7.508 1.00 14.75 99 ILE B C 1
ATOM 1477 O O . ILE B 1 59 ? 31.450 52.135 8.242 1.00 15.84 99 ILE B O 1
ATOM 1482 N N . ARG B 1 60 ? 32.431 51.922 6.220 1.00 13.04 100 ARG B N 1
ATOM 1483 C CA . ARG B 1 60 ? 31.775 53.105 5.663 1.00 14.02 100 ARG B CA 1
ATOM 1484 C C . ARG B 1 60 ? 30.435 52.684 5.071 1.00 16.60 100 ARG B C 1
ATOM 1485 O O . ARG B 1 60 ? 29.425 53.473 5.175 1.00 16.38 100 ARG B O 1
ATOM 1493 N N . GLN B 1 61 ? 30.417 51.516 4.427 1.00 16.87 101 GLN B N 1
ATOM 1494 C CA . GLN B 1 61 ? 29.195 51.154 3.675 1.00 17.91 101 GLN B CA 1
ATOM 1495 C C . GLN B 1 61 ? 29.085 49.631 3.487 1.00 16.33 101 GLN B C 1
ATOM 1496 O O . GLN B 1 61 ? 30.012 48.901 3.911 1.00 19.34 101 GLN B O 1
ATOM 1502 N N . ASP B 1 62 ? 27.898 49.142 3.078 1.00 19.23 102 ASP B N 1
ATOM 1503 C CA . ASP B 1 62 ? 27.658 47.734 2.757 1.00 17.64 102 ASP B CA 1
ATOM 1504 C C . ASP B 1 62 ? 28.857 47.093 2.033 1.00 16.82 102 ASP B C 1
ATOM 1505 O O . ASP B 1 62 ? 29.254 47.562 0.931 1.00 16.48 102 ASP B O 1
ATOM 1510 N N . LEU B 1 63 ? 29.451 46.099 2.682 1.00 16.13 103 LEU B N 1
ATOM 1511 C CA . LEU B 1 63 ? 30.700 45.505 2.178 1.00 15.42 103 LEU B CA 1
ATOM 1512 C C . LEU B 1 63 ? 30.448 44.556 1.003 1.00 15.64 103 LEU B C 1
ATOM 1513 O O . LEU B 1 63 ? 31.348 44.049 0.374 1.00 17.24 103 LEU B O 1
ATOM 1518 N N . LEU B 1 64 ? 29.154 44.184 0.745 1.00 14.44 104 LEU B N 1
ATOM 1519 C CA . LEU B 1 64 ? 28.897 43.523 -0.533 1.00 17.41 104 LEU B CA 1
ATOM 1520 C C . LEU B 1 64 ? 28.864 44.494 -1.679 1.00 18.09 104 LEU B C 1
ATOM 1521 O O . LEU B 1 64 ? 28.997 44.109 -2.855 1.00 22.20 104 LEU B O 1
ATOM 1526 N N . GLU B 1 65 ? 28.489 45.713 -1.416 1.00 18.21 105 GLU B N 1
ATOM 1527 C CA . GLU B 1 65 ? 28.568 46.745 -2.413 1.00 20.22 105 GLU B CA 1
ATOM 1528 C C . GLU B 1 65 ? 29.984 47.293 -2.694 1.00 19.26 105 GLU B C 1
ATOM 1529 O O . GLU B 1 65 ? 30.333 47.566 -3.865 1.00 19.59 105 GLU B O 1
ATOM 1535 N N . ASP B 1 66 ? 30.765 47.473 -1.648 1.00 19.54 106 ASP B N 1
ATOM 1536 C CA . ASP B 1 66 ? 32.137 47.921 -1.829 1.00 18.03 106 ASP B CA 1
ATOM 1537 C C . ASP B 1 66 ? 33.022 47.235 -0.725 1.00 19.15 106 ASP B C 1
ATOM 1538 O O . ASP B 1 66 ? 33.047 47.736 0.428 1.00 17.77 106 ASP B O 1
ATOM 1543 N N . PRO B 1 67 ? 33.604 46.074 -1.037 1.00 21.20 107 PRO B N 1
ATOM 1544 C CA . PRO B 1 67 ? 34.430 45.501 0.022 1.00 23.66 107 PRO B CA 1
ATOM 1545 C C . PRO B 1 67 ? 35.662 46.222 0.445 1.00 19.11 107 PRO B C 1
ATOM 1546 O O . PRO B 1 67 ? 36.292 45.802 1.467 1.00 18.33 107 PRO B O 1
ATOM 1550 N N . ASN B 1 68 ? 35.932 47.300 -0.241 1.00 17.90 108 ASN B N 1
ATOM 1551 C CA . ASN B 1 68 ? 37.174 48.085 0.109 1.00 17.75 108 ASN B CA 1
ATOM 1552 C C . ASN B 1 68 ? 36.767 49.096 1.218 1.00 17.03 108 ASN B C 1
ATOM 1553 O O . ASN B 1 68 ? 37.589 49.836 1.712 1.00 17.72 108 ASN B O 1
ATOM 1558 N N . ALA B 1 69 ? 35.456 49.188 1.577 1.00 15.33 109 ALA B N 1
ATOM 1559 C CA . ALA B 1 69 ? 35.038 50.225 2.509 1.00 15.49 109 ALA B CA 1
ATOM 1560 C C . ALA B 1 69 ? 35.217 49.872 3.976 1.00 16.38 109 ALA B C 1
ATOM 1561 O O . ALA B 1 69 ? 34.577 50.423 4.848 1.00 16.54 109 ALA B O 1
ATOM 1563 N N . VAL B 1 70 ? 36.213 49.033 4.293 1.00 16.70 110 VAL B N 1
ATOM 1564 C CA . VAL B 1 70 ? 36.491 48.690 5.672 1.00 16.08 110 VAL B CA 1
ATOM 1565 C C . VAL B 1 70 ? 38.037 48.716 5.770 1.00 15.84 110 VAL B C 1
ATOM 1566 O O . VAL B 1 70 ? 38.801 48.471 4.813 1.00 17.77 110 VAL B O 1
ATOM 1570 N N . ALA B 1 71 ? 38.437 49.139 6.927 1.00 13.31 111 ALA B N 1
ATOM 1571 C CA . ALA B 1 71 ? 39.916 49.245 7.268 1.00 14.02 111 ALA B CA 1
ATOM 1572 C C . ALA B 1 71 ? 40.107 49.223 8.752 1.00 15.70 111 ALA B C 1
ATOM 1573 O O . ALA B 1 71 ? 39.182 49.641 9.513 1.00 16.46 111 ALA B O 1
ATOM 1575 N N . ILE B 1 72 ? 41.345 48.850 9.196 1.00 14.57 112 ILE B N 1
ATOM 1576 C CA . ILE B 1 72 ? 41.656 48.878 10.628 1.00 17.05 112 ILE B CA 1
ATOM 1577 C C . ILE B 1 72 ? 42.915 49.745 10.747 1.00 17.75 112 ILE B C 1
ATOM 1578 O O . ILE B 1 72 ? 43.800 49.600 9.938 1.00 18.77 112 ILE B O 1
ATOM 1583 N N . TYR B 1 73 ? 42.893 50.672 11.689 1.00 16.66 113 TYR B N 1
ATOM 1584 C CA . TYR B 1 73 ? 44.052 51.544 12.004 1.00 15.65 113 TYR B CA 1
ATOM 1585 C C . TYR B 1 73 ? 44.482 51.265 13.477 1.00 18.46 113 TYR B C 1
ATOM 1586 O O . TYR B 1 73 ? 43.694 51.304 14.416 1.00 17.28 113 TYR B O 1
ATOM 1595 N N . GLY B 1 74 ? 45.820 51.154 13.705 1.00 18.89 114 GLY B N 1
ATOM 1596 C CA . GLY B 1 74 ? 46.272 50.980 15.075 1.00 20.32 114 GLY B CA 1
ATOM 1597 C C . GLY B 1 74 ? 47.534 51.839 15.273 1.00 22.00 114 GLY B C 1
ATOM 1598 O O . GLY B 1 74 ? 48.114 52.355 14.288 1.00 22.38 114 GLY B O 1
ATOM 1599 N N . TYR B 1 75 ? 47.851 52.074 16.549 1.00 22.65 115 TYR B N 1
ATOM 1600 C CA . TYR B 1 75 ? 49.078 52.842 16.884 1.00 23.00 115 TYR B CA 1
ATOM 1601 C C . TYR B 1 75 ? 50.320 52.036 16.537 1.00 25.28 115 TYR B C 1
ATOM 1602 O O . TYR B 1 75 ? 51.346 52.648 16.226 1.00 23.65 115 TYR B O 1
ATOM 1611 N N . LYS B 1 76 ? 50.263 50.745 16.765 1.00 26.55 116 LYS B N 1
ATOM 1612 C CA . LYS B 1 76 ? 51.287 49.829 16.406 1.00 31.11 116 LYS B CA 1
ATOM 1613 C C . LYS B 1 76 ? 50.878 48.899 15.299 1.00 32.56 116 LYS B C 1
ATOM 1614 O O . LYS B 1 76 ? 49.701 48.821 14.926 1.00 31.13 116 LYS B O 1
ATOM 1620 N N . GLN B 1 77 ? 51.852 48.183 14.740 1.00 35.26 117 GLN B N 1
ATOM 1621 C CA . GLN B 1 77 ? 51.533 47.112 13.832 1.00 37.48 117 GLN B CA 1
ATOM 1622 C C . GLN B 1 77 ? 50.883 45.995 14.667 1.00 36.53 117 GLN B C 1
ATOM 1623 O O . GLN B 1 77 ? 51.398 45.564 15.699 1.00 36.28 117 GLN B O 1
ATOM 1629 N N . LEU B 1 78 ? 49.688 45.584 14.270 1.00 35.44 118 LEU B N 1
ATOM 1630 C CA . LEU B 1 78 ? 48.945 44.630 15.109 1.00 34.45 118 LEU B CA 1
ATOM 1631 C C . LEU B 1 78 ? 49.267 43.200 14.682 1.00 34.11 118 LEU B C 1
ATOM 1632 O O . LEU B 1 78 ? 49.488 42.991 13.534 1.00 35.26 118 LEU B O 1
ATOM 1637 N N . PRO B 1 79 ? 49.197 42.212 15.584 1.00 33.95 119 PRO B N 1
ATOM 1638 C CA . PRO B 1 79 ? 49.453 40.814 15.201 1.00 34.87 119 PRO B CA 1
ATOM 1639 C C . PRO B 1 79 ? 48.404 40.381 14.171 1.00 36.01 119 PRO B C 1
ATOM 1640 O O . PRO B 1 79 ? 47.265 40.905 14.195 1.00 34.07 119 PRO B O 1
ATOM 1644 N N . ALA B 1 80 ? 48.756 39.475 13.283 1.00 34.91 120 ALA B N 1
ATOM 1645 C CA . ALA B 1 80 ? 47.775 39.021 12.259 1.00 36.65 120 ALA B CA 1
ATOM 1646 C C . ALA B 1 80 ? 46.434 38.472 12.834 1.00 37.00 120 ALA B C 1
ATOM 1647 O O . ALA B 1 80 ? 45.360 38.575 12.175 1.00 39.22 120 ALA B O 1
ATOM 1649 N N . SER B 1 81 ? 46.458 37.950 14.046 1.00 36.23 121 SER B N 1
ATOM 1650 C CA . SER B 1 81 ? 45.237 37.404 14.638 1.00 38.38 121 SER B CA 1
ATOM 1651 C C . SER B 1 81 ? 44.101 38.383 14.754 1.00 35.55 121 SER B C 1
ATOM 1652 O O . SER B 1 81 ? 42.930 37.975 14.723 1.00 33.59 121 SER B O 1
ATOM 1655 N N . VAL B 1 82 ? 44.447 39.638 14.994 1.00 32.67 122 VAL B N 1
ATOM 1656 C CA . VAL B 1 82 ? 43.447 40.690 15.127 1.00 32.66 122 VAL B CA 1
ATOM 1657 C C . VAL B 1 82 ? 42.616 40.764 13.826 1.00 30.24 122 VAL B C 1
ATOM 1658 O O . VAL B 1 82 ? 41.330 40.580 13.846 1.00 29.69 122 VAL B O 1
ATOM 1662 N N . SER B 1 83 ? 43.296 41.032 12.702 1.00 29.71 123 SER B N 1
ATOM 1663 C CA . SER B 1 83 ? 42.534 41.148 11.463 1.00 26.34 123 SER B CA 1
ATOM 1664 C C . SER B 1 83 ? 42.031 39.805 11.041 1.00 26.10 123 SER B C 1
ATOM 1665 O O . SER B 1 83 ? 40.962 39.744 10.371 1.00 24.68 123 SER B O 1
ATOM 1668 N N . ASN B 1 84 ? 42.768 38.689 11.356 1.00 20.92 124 ASN B N 1
ATOM 1669 C CA . ASN B 1 84 ? 42.204 37.355 10.978 1.00 23.25 124 ASN B CA 1
ATOM 1670 C C . ASN B 1 84 ? 40.878 37.157 11.653 1.00 20.47 124 ASN B C 1
ATOM 1671 O O . ASN B 1 84 ? 39.888 36.737 10.971 1.00 23.49 124 ASN B O 1
ATOM 1676 N N . HIS B 1 85 ? 40.779 37.488 12.942 1.00 18.48 125 HIS B N 1
ATOM 1677 C CA . HIS B 1 85 ? 39.465 37.249 13.661 1.00 20.17 125 HIS B CA 1
ATOM 1678 C C . HIS B 1 85 ? 38.432 38.147 13.091 1.00 22.48 125 HIS B C 1
ATOM 1679 O O . HIS B 1 85 ? 37.338 37.663 12.802 1.00 20.11 125 HIS B O 1
ATOM 1686 N N . ILE B 1 86 ? 38.763 39.428 12.86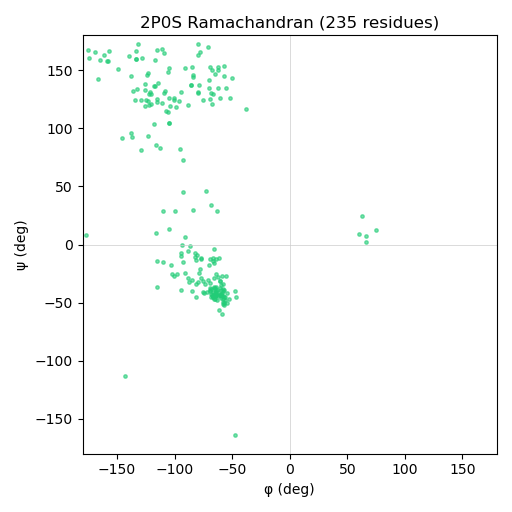7 1.00 21.07 126 ILE B N 1
ATOM 1687 C CA . ILE B 1 86 ? 37.672 40.363 12.406 1.00 19.65 126 ILE B CA 1
ATOM 1688 C C . ILE B 1 86 ? 37.268 39.961 10.984 1.00 17.17 126 ILE B C 1
ATOM 1689 O O . ILE B 1 86 ? 36.064 39.993 10.558 1.00 19.09 126 ILE B O 1
ATOM 1694 N N . SER B 1 87 ? 38.260 39.708 10.153 1.00 17.89 127 SER B N 1
ATOM 1695 C CA . SER B 1 87 ? 37.941 39.299 8.794 1.00 20.61 127 SER B CA 1
ATOM 1696 C C . SER B 1 87 ? 37.086 38.064 8.720 1.00 20.35 127 SER B C 1
ATOM 1697 O O . SER B 1 87 ? 36.225 37.996 7.820 1.00 22.68 127 SER B O 1
ATOM 1700 N N . ARG B 1 88 ? 37.335 37.042 9.573 1.00 20.47 128 ARG B N 1
ATOM 1701 C CA . ARG B 1 88 ? 36.524 35.847 9.489 1.00 22.67 128 ARG B CA 1
ATOM 1702 C C . ARG B 1 88 ? 35.083 36.182 9.962 1.00 22.97 128 ARG B C 1
ATOM 1703 O O . ARG B 1 88 ? 34.141 35.692 9.307 1.00 23.31 128 ARG B O 1
ATOM 1711 N N . ILE B 1 89 ? 34.922 36.991 11.024 1.00 21.45 129 ILE B N 1
ATOM 1712 C CA . ILE B 1 89 ? 33.576 37.393 11.456 1.00 20.88 129 ILE B CA 1
ATOM 1713 C C . ILE B 1 89 ? 32.802 38.089 10.289 1.00 19.29 129 ILE B C 1
ATOM 1714 O O . ILE B 1 89 ? 31.651 37.737 10.000 1.00 19.73 129 ILE B O 1
ATOM 1719 N N . LEU B 1 90 ? 33.422 39.070 9.658 1.00 18.00 130 LEU B N 1
ATOM 1720 C CA . LEU B 1 90 ? 32.787 39.742 8.517 1.00 17.96 130 LEU B CA 1
ATOM 1721 C C . LEU B 1 90 ? 32.559 38.781 7.348 1.00 17.64 130 LEU B C 1
ATOM 1722 O O . LEU B 1 90 ? 31.491 38.805 6.688 1.00 18.21 130 LEU B O 1
ATOM 1727 N N . SER B 1 91 ? 33.564 38.002 6.967 1.00 16.56 131 SER B N 1
ATOM 1728 C CA . SER B 1 91 ? 33.433 37.083 5.798 1.00 17.81 131 SER B CA 1
ATOM 1729 C C . SER B 1 91 ? 32.248 36.112 6.051 1.00 17.93 131 SER B C 1
ATOM 1730 O O . SER B 1 91 ? 31.557 35.826 5.084 1.00 19.61 131 SER B O 1
ATOM 1733 N N . ASP B 1 92 ? 32.149 35.495 7.264 1.00 17.83 132 ASP B N 1
ATOM 1734 C CA . ASP B 1 92 ? 31.006 34.527 7.505 1.00 19.83 132 ASP B CA 1
ATOM 1735 C C . ASP B 1 92 ? 29.712 35.246 7.261 1.00 18.89 132 ASP B C 1
ATOM 1736 O O . ASP B 1 92 ? 28.746 34.638 6.663 1.00 18.02 132 ASP B O 1
ATOM 1741 N N . TYR B 1 93 ? 29.597 36.445 7.788 1.00 19.27 133 TYR B N 1
ATOM 1742 C CA . TYR B 1 93 ? 28.295 37.199 7.715 1.00 17.47 133 TYR B CA 1
ATOM 1743 C C . TYR B 1 93 ? 27.989 37.539 6.246 1.00 16.92 133 TYR B C 1
ATOM 1744 O O . TYR B 1 93 ? 26.850 37.376 5.718 1.00 17.82 133 TYR B O 1
ATOM 1753 N N . LEU B 1 94 ? 28.975 38.044 5.527 1.00 15.58 134 LEU B N 1
ATOM 1754 C CA . LEU B 1 94 ? 28.786 38.441 4.098 1.00 15.01 134 LEU B CA 1
ATOM 1755 C C . LEU B 1 94 ? 28.496 37.245 3.206 1.00 15.41 134 LEU B C 1
ATOM 1756 O O . LEU B 1 94 ? 27.671 37.360 2.216 1.00 16.53 134 LEU B O 1
ATOM 1761 N N . SER B 1 95 ? 29.138 36.096 3.470 1.00 16.20 135 SER B N 1
ATOM 1762 C CA . SER B 1 95 ? 28.831 34.870 2.708 1.00 15.58 135 SER B CA 1
ATOM 1763 C C . SER B 1 95 ? 27.355 34.503 2.963 1.00 17.06 135 SER B C 1
ATOM 1764 O O . SER B 1 95 ? 26.608 34.188 1.995 1.00 17.22 135 SER B O 1
ATOM 1767 N N . ASP B 1 96 ? 26.917 34.564 4.214 1.00 16.10 136 ASP B N 1
ATOM 1768 C CA . ASP B 1 96 ? 25.467 34.218 4.509 1.00 16.73 136 ASP B CA 1
ATOM 1769 C C . ASP B 1 96 ? 24.567 35.151 3.748 1.00 18.54 136 ASP B C 1
ATOM 1770 O O . ASP B 1 96 ? 23.493 34.735 3.247 1.00 20.61 136 ASP B O 1
ATOM 1775 N N . LYS B 1 97 ? 24.931 36.436 3.738 1.00 18.32 137 LYS B N 1
ATOM 1776 C CA . LYS B 1 97 ? 24.053 37.481 3.138 1.00 18.14 137 LYS B CA 1
ATOM 1777 C C . LYS B 1 97 ? 23.983 37.216 1.607 1.00 17.98 137 LYS B C 1
ATOM 1778 O O . LYS B 1 97 ? 22.918 37.307 0.980 1.00 17.12 137 LYS B O 1
ATOM 1784 N N . LYS B 1 98 ? 25.147 36.927 0.987 1.00 16.02 138 LYS B N 1
ATOM 1785 C CA . LYS B 1 98 ? 25.124 36.703 -0.450 1.00 16.94 138 LYS B CA 1
ATOM 1786 C C . LYS B 1 98 ? 24.282 35.421 -0.804 1.00 13.76 138 LYS B C 1
ATOM 1787 O O . LYS B 1 98 ? 23.466 35.507 -1.733 1.00 17.61 138 LYS B O 1
ATOM 1793 N N . ILE B 1 99 ? 24.392 34.283 -0.098 1.00 16.17 139 ILE B N 1
ATOM 1794 C CA . ILE B 1 99 ? 23.671 33.117 -0.510 1.00 14.78 139 ILE B CA 1
ATOM 1795 C C . ILE B 1 99 ? 22.185 33.485 -0.222 1.00 15.28 139 ILE B C 1
ATOM 1796 O O . ILE B 1 99 ? 21.263 32.970 -0.970 1.00 14.87 139 ILE B O 1
ATOM 1801 N N . ALA B 1 100 ? 21.958 34.271 0.838 1.00 14.01 140 ALA B N 1
ATOM 1802 C CA . ALA B 1 100 ? 20.536 34.592 1.179 1.00 14.63 140 ALA B CA 1
ATOM 1803 C C . ALA B 1 100 ? 19.863 35.474 0.102 1.00 16.97 140 ALA B C 1
ATOM 1804 O O . ALA B 1 100 ? 18.622 35.690 0.162 1.00 19.79 140 ALA B O 1
ATOM 1806 N N . SER B 1 101 ? 20.645 36.070 -0.793 1.00 14.99 141 SER B N 1
ATOM 1807 C CA . SER B 1 101 ? 20.076 36.909 -1.858 1.00 15.99 141 SER B CA 1
ATOM 1808 C C . SER B 1 101 ? 19.561 36.024 -3.046 1.00 15.59 141 SER B C 1
ATOM 1809 O O . SER B 1 101 ? 19.026 36.568 -3.985 1.00 18.16 141 SER B O 1
ATOM 1812 N N . TYR B 1 102 ? 19.933 34.722 -3.074 1.00 14.77 142 TYR B N 1
ATOM 1813 C CA . TYR B 1 102 ? 19.801 33.894 -4.288 1.00 15.00 142 TYR B CA 1
ATOM 1814 C C . TYR B 1 102 ? 18.366 33.695 -4.680 1.00 16.34 142 TYR B C 1
ATOM 1815 O O . TYR B 1 102 ? 17.555 33.675 -3.766 1.00 16.33 142 TYR B O 1
ATOM 1824 N N . ASN B 1 103 ? 18.043 33.600 -6.005 1.00 15.11 143 ASN B N 1
ATOM 1825 C CA . ASN B 1 103 ? 16.586 33.600 -6.415 1.00 15.35 143 ASN B CA 1
ATOM 1826 C C . ASN B 1 103 ? 16.121 32.129 -6.498 1.00 15.11 143 ASN B C 1
ATOM 1827 O O . ASN B 1 103 ? 15.903 31.510 -7.550 1.00 14.94 143 ASN B O 1
ATOM 1832 N N . ILE B 1 104 ? 15.988 31.556 -5.295 1.00 18.73 144 ILE B N 1
ATOM 1833 C CA . ILE B 1 104 ? 15.301 30.239 -5.014 1.00 18.80 144 ILE B CA 1
ATOM 1834 C C . ILE B 1 104 ? 14.231 30.534 -4.010 1.00 18.95 144 ILE B C 1
ATOM 1835 O O . ILE B 1 104 ? 14.505 31.137 -3.008 1.00 18.15 144 ILE B O 1
ATOM 1840 N N . PRO B 1 105 ? 12.936 30.209 -4.287 1.00 18.95 145 PRO B N 1
ATOM 1841 C CA . PRO B 1 105 ? 11.873 30.904 -3.529 1.00 20.77 145 PRO B CA 1
ATOM 1842 C C . PRO B 1 105 ? 11.926 30.684 -1.998 1.00 22.62 145 PRO B C 1
ATOM 1843 O O . PRO B 1 105 ? 11.516 31.596 -1.185 1.00 25.01 145 PRO B O 1
ATOM 1847 N N . ASP B 1 106 ? 12.404 29.509 -1.610 1.00 20.86 146 ASP B N 1
ATOM 1848 C CA . ASP B 1 106 ? 12.407 29.225 -0.147 1.00 20.63 146 ASP B CA 1
ATOM 1849 C C . ASP B 1 106 ? 13.870 29.228 0.375 1.00 20.39 146 ASP B C 1
ATOM 1850 O O . ASP B 1 106 ? 14.157 28.528 1.383 1.00 20.59 146 ASP B O 1
ATOM 1855 N N . ILE B 1 107 ? 14.763 29.998 -0.268 1.00 18.30 147 ILE B N 1
ATOM 1856 C CA . ILE B 1 107 ? 16.170 29.924 0.239 1.00 19.40 147 ILE B CA 1
ATOM 1857 C C . ILE B 1 107 ? 16.293 30.337 1.694 1.00 19.91 147 ILE B C 1
ATOM 1858 O O . ILE B 1 107 ? 17.115 29.812 2.432 1.00 17.88 147 ILE B O 1
ATOM 1863 N N . LYS B 1 108 ? 15.494 31.300 2.148 1.00 20.85 148 LYS B N 1
ATOM 1864 C CA . LYS B 1 108 ? 15.703 31.755 3.521 1.00 23.05 148 LYS B CA 1
ATOM 1865 C C . LYS B 1 108 ? 15.289 30.678 4.526 1.00 21.71 148 LYS B C 1
ATOM 1866 O O . LYS B 1 108 ? 15.953 30.509 5.531 1.00 21.23 148 LYS B O 1
ATOM 1872 N N . GLN B 1 109 ? 14.188 29.942 4.273 1.00 22.29 149 GLN B N 1
ATOM 1873 C CA . GLN B 1 109 ? 13.824 28.793 5.085 1.00 22.01 149 GLN B CA 1
ATOM 1874 C C . GLN B 1 109 ? 14.969 27.764 5.073 1.00 22.00 149 GLN B C 1
ATOM 1875 O O . GLN B 1 109 ? 15.397 27.221 6.114 1.00 23.60 149 GLN B O 1
ATOM 1881 N N . ILE B 1 110 ? 15.522 27.523 3.888 1.00 19.44 150 ILE B N 1
ATOM 1882 C CA . ILE B 1 110 ? 16.519 26.442 3.714 1.00 19.56 150 ILE B CA 1
ATOM 1883 C C . ILE B 1 110 ? 17.745 26.848 4.511 1.00 20.98 150 ILE B C 1
ATOM 1884 O O . ILE B 1 110 ? 18.322 26.011 5.228 1.00 21.46 150 ILE B O 1
ATOM 1889 N N . LEU B 1 111 ? 18.133 28.106 4.374 1.00 20.16 151 LEU B N 1
ATOM 1890 C CA . LEU B 1 111 ? 19.331 28.563 5.099 1.00 20.63 151 LEU B CA 1
ATOM 1891 C C . LEU B 1 111 ? 19.119 28.493 6.604 1.00 20.81 151 LEU B C 1
ATOM 1892 O O . LEU B 1 111 ? 20.014 28.112 7.353 1.00 21.09 151 LEU B O 1
ATOM 1897 N N . ALA B 1 112 ? 17.952 28.929 7.090 1.00 21.46 152 ALA B N 1
ATOM 1898 C CA . ALA B 1 112 ? 17.694 28.924 8.524 1.00 23.51 152 ALA B CA 1
ATOM 1899 C C . ALA B 1 112 ? 17.622 27.491 9.059 1.00 24.68 152 ALA B C 1
ATOM 1900 O O . ALA B 1 112 ? 18.187 27.188 10.196 1.00 24.49 152 ALA B O 1
ATOM 1902 N N . ASP B 1 113 ? 16.909 26.627 8.315 1.00 22.01 153 ASP B N 1
ATOM 1903 C CA . ASP B 1 113 ? 16.761 25.218 8.708 1.00 22.81 153 ASP B CA 1
ATOM 1904 C C . ASP B 1 113 ? 18.133 24.508 8.772 1.00 24.95 153 ASP B C 1
ATOM 1905 O O . ASP B 1 113 ? 18.321 23.589 9.595 1.00 27.01 153 ASP B O 1
ATOM 1910 N N . SER B 1 114 ? 19.062 24.929 7.928 1.00 23.77 154 SER B N 1
ATOM 1911 C CA . SER B 1 114 ? 20.360 24.261 7.763 1.00 24.53 154 SER B CA 1
ATOM 1912 C C . SER B 1 114 ? 21.393 24.871 8.608 1.00 27.28 154 SER B C 1
ATOM 1913 O O . SER B 1 114 ? 22.541 24.357 8.677 1.00 26.68 154 SER B O 1
ATOM 1916 N N . LYS B 1 115 ? 21.036 25.974 9.244 1.00 28.15 155 LYS B N 1
ATOM 1917 C CA . LYS B 1 115 ? 22.050 26.699 10.027 1.00 29.51 155 LYS B CA 1
ATOM 1918 C C . LYS B 1 115 ? 22.550 25.935 11.235 1.00 29.72 155 LYS B C 1
ATOM 1919 O O . LYS B 1 115 ? 21.780 25.400 12.037 1.00 26.41 155 LYS B O 1
ATOM 1925 N N . ILE B 1 116 ? 23.863 25.842 11.369 1.00 28.92 156 ILE B N 1
ATOM 1926 C CA . ILE B 1 116 ? 24.464 25.129 12.500 1.00 29.65 156 ILE B CA 1
ATOM 1927 C C . ILE B 1 116 ? 25.527 26.102 12.972 1.00 30.87 156 ILE B C 1
ATOM 1928 O O . ILE B 1 116 ? 26.301 26.613 12.139 1.00 32.39 156 ILE B O 1
ATOM 1933 N N . GLU B 1 117 ? 25.601 26.316 14.292 1.00 30.30 157 GLU B N 1
ATOM 1934 C CA . GLU B 1 117 ? 26.541 27.283 14.878 1.00 30.96 157 GLU B CA 1
ATOM 1935 C C . GLU B 1 117 ? 27.093 26.590 16.106 1.00 29.20 157 GLU B C 1
ATOM 1936 O O . GLU B 1 117 ? 26.455 26.554 17.192 1.00 29.31 157 GLU B O 1
ATOM 1942 N N . LEU B 1 118 ? 28.258 25.965 15.914 1.00 28.64 158 LEU B N 1
ATOM 1943 C CA . LEU B 1 118 ? 28.918 25.308 17.029 1.00 27.47 158 LEU B CA 1
ATOM 1944 C C . LEU B 1 118 ? 29.731 26.346 17.752 1.00 27.48 158 LEU B C 1
ATOM 1945 O O . LEU B 1 118 ? 30.287 27.267 17.169 1.00 28.13 158 LEU B O 1
ATOM 1950 N N . SER B 1 119 ? 29.896 26.054 19.033 1.00 27.80 159 SER B N 1
ATOM 1951 C CA . SER B 1 119 ? 30.780 26.675 19.984 1.00 26.74 159 SER B CA 1
ATOM 1952 C C . SER B 1 119 ? 31.555 25.531 20.638 1.00 27.03 159 SER B C 1
ATOM 1953 O O . SER B 1 119 ? 31.182 25.025 21.698 1.00 27.11 159 SER B O 1
ATOM 1956 N N . VAL B 1 120 ? 32.593 25.076 19.956 1.00 22.40 160 VAL B N 1
ATOM 1957 C CA . VAL B 1 120 ? 33.376 23.981 20.490 1.00 22.53 160 VAL B CA 1
ATOM 1958 C C . VAL B 1 120 ? 34.031 24.327 21.869 1.00 21.64 160 VAL B C 1
ATOM 1959 O O . VAL B 1 120 ? 34.773 25.352 21.963 1.00 23.80 160 VAL B O 1
ATOM 1963 N N . HIS B 1 121 ? 33.796 23.497 22.896 1.00 21.42 161 HIS B N 1
ATOM 1964 C CA . HIS B 1 121 ? 34.416 23.717 24.233 1.00 16.83 161 HIS B CA 1
ATOM 1965 C C . HIS B 1 121 ? 35.907 23.430 24.155 1.00 18.15 161 HIS B C 1
ATOM 1966 O O . HIS B 1 121 ? 36.275 22.499 23.524 1.00 19.31 161 HIS B O 1
ATOM 1973 N N . THR B 1 122 ? 36.586 24.360 24.766 1.00 19.86 162 THR B N 1
ATOM 1974 C CA . THR B 1 122 ? 38.037 24.198 24.852 1.00 21.38 162 THR B CA 1
ATOM 1975 C C . THR B 1 122 ? 38.379 24.025 26.331 1.00 20.80 162 THR B C 1
ATOM 1976 O O . THR B 1 122 ? 37.818 24.748 27.213 1.00 21.89 162 THR B O 1
ATOM 1980 N N . TYR B 1 123 ? 39.298 23.102 26.625 1.00 18.25 163 TYR B N 1
ATOM 1981 C CA . TYR B 1 123 ? 39.596 22.761 28.003 1.00 17.31 163 TYR B CA 1
ATOM 1982 C C . TYR B 1 123 ? 41.126 22.760 28.094 1.00 16.82 163 TYR B C 1
ATOM 1983 O O . TYR B 1 123 ? 41.806 22.470 27.112 1.00 19.67 163 TYR B O 1
ATOM 1992 N N . LYS B 1 124 ? 41.575 22.886 29.321 1.00 17.34 164 LYS B N 1
ATOM 1993 C CA . LYS B 1 124 ? 42.988 22.637 29.623 1.00 16.02 164 LYS B CA 1
ATOM 1994 C C . LYS B 1 124 ? 43.010 21.190 30.241 1.00 18.45 164 LYS B C 1
ATOM 1995 O O . LYS B 1 124 ? 42.214 20.844 31.167 1.00 19.25 164 LYS B O 1
ATOM 2001 N N . TRP B 1 125 ? 43.808 20.272 29.720 1.00 17.28 165 TRP B N 1
ATOM 2002 C CA . TRP B 1 125 ? 43.873 18.940 30.271 1.00 17.63 165 TRP B CA 1
ATOM 2003 C C . TRP B 1 125 ? 44.254 18.988 31.764 1.00 18.87 165 TRP B C 1
ATOM 2004 O O . TRP B 1 125 ? 45.031 19.884 32.197 1.00 19.04 165 TRP B O 1
ATOM 2015 N N . SER B 1 126 ? 43.833 17.946 32.499 1.00 18.20 166 SER B N 1
ATOM 2016 C CA . SER B 1 126 ? 44.194 17.874 33.920 1.00 18.75 166 SER B CA 1
ATOM 2017 C C . SER B 1 126 ? 45.695 17.621 33.938 1.00 20.47 166 SER B C 1
ATOM 2018 O O . SER B 1 126 ? 46.282 17.019 32.981 1.00 21.81 166 SER B O 1
ATOM 2021 N N . GLU B 1 127 ? 46.307 18.062 35.023 1.00 20.74 167 GLU B N 1
ATOM 2022 C CA . GLU B 1 127 ? 47.782 18.023 35.039 1.00 26.26 167 GLU B CA 1
ATOM 2023 C C . GLU B 1 127 ? 48.284 16.684 35.453 1.00 30.96 167 GLU B C 1
ATOM 2024 O O . GLU B 1 127 ? 47.736 15.976 36.260 1.00 28.82 167 GLU B O 1
ATOM 2030 N N . ASP B 1 128 ? 49.395 16.276 34.857 1.00 36.80 168 ASP B N 1
ATOM 2031 C CA . ASP B 1 128 ? 49.798 14.932 35.166 1.00 42.41 168 ASP B CA 1
ATOM 2032 C C . ASP B 1 128 ? 51.116 15.045 35.910 1.00 44.09 168 ASP B C 1
ATOM 2033 O O . ASP B 1 128 ? 51.513 14.088 36.533 1.00 47.15 168 ASP B O 1
ATOM 2038 N N . GLY B 1 129 ? 51.730 16.227 35.857 1.00 46.21 169 GLY B N 1
ATOM 2039 C CA . GLY B 1 129 ? 53.101 16.435 36.343 1.00 48.84 169 GLY B CA 1
ATOM 2040 C C . GLY B 1 129 ? 53.237 16.551 37.847 1.00 49.57 169 GLY B C 1
ATOM 2041 O O . GLY B 1 129 ? 54.113 17.280 38.321 1.00 50.78 169 GLY B O 1
#

Secondary structure (DSSP, 8-state):
--EEEEEETTSSSGGGGTT-SSSEEEE-SS-HHHHH--HHHH--SEEEEE-S-TTT-TTSEEEEESS---HHHHHHHHHHHHHHHHHHHHHTSS-TTHHHHHHHH-------EEEPP--TTSPPPS--/--EEEEEETTSSSGGG----SS-EEEE--S-HHHHH--HHHH--SEEEEE-S-TTT-TTSEEEEESSPPPHHHHHHHHHHHHHHHHHHHHHTSS-TTHHHHHHHH------EEEEPPP--

CATH classification: 3.40.190.10

Organism: Porphyromonas gingivalis (strain ATCC BAA-308 / W83) (NCBI:txid242619)

Sequence (248 aa):
DKTIAIADRTGEYEQLFKENDEFRRFVHAEKTAEEYRKGADKSGIDAVLEIRQDLLEDPNAVAIYGYKQLPASVSNNHISRILSDYLSDKKIASYNIPDIKQILADSKIELSVHTYKWSETSGELASGISDKTIAIADRTGEYEQLFKENDEFRFVHAEEKTAEEYRKGADKSGIDAVLEIRQDLLEDPNAVAIYGYKQLPASVSNHISRILSDYLSDKKIASYNIPDIKQILADSKIELSVHTYKWSEDG

Solvent-accessible surface area: 15131 Å² total

Nearest PDB structures (foldseek):
  2p0s-assembly1_A  TM=1.008E+00  e=6.010E-23  Porphyromonas gingivalis W83
  2p0s-assembly1_B  TM=8.407E-01  e=1.865E-19  Porphyromonas gingivalis W83
  3net-assembly1_B  TM=3.932E-01  e=2.048E-01  Nostoc sp. PCC 7120 = FACHB-418
  6m5f-assembly1_C  TM=4.298E-01  e=1.998E+00  Pseudomonas aeruginosa PAO1
  5vvi-assembly2_B  TM=3.919E-01  e=4.774E+00  Agrobacterium tumefaciens (strain Ach5)